Protein AF-0000000078665319 (afdb_homodimer)

Structure (mmCIF, N/CA/C/O backbone):
data_AF-0000000078665319-model_v1
#
loop_
_entity.id
_entity.type
_entity.pdbx_description
1 polymer "Putative pyridoxamine 5'-phosphate oxidase"
#
loop_
_atom_site.group_PDB
_atom_site.id
_atom_site.type_symbol
_atom_site.label_atom_id
_atom_site.label_alt_id
_atom_site.label_comp_id
_atom_site.label_asym_id
_atom_site.label_entity_id
_atom_site.label_seq_id
_atom_site.pdbx_PDB_ins_code
_atom_site.Cartn_x
_atom_site.Cartn_y
_atom_site.Cartn_z
_atom_site.occupancy
_atom_site.B_iso_or_equiv
_atom_site.auth_seq_id
_atom_site.auth_comp_id
_atom_site.auth_asym_id
_atom_site.auth_atom_id
_atom_site.pdbx_PDB_model_num
ATOM 1 N N . MET A 1 1 ? 5.633 -15.008 -3.566 1 82.75 1 MET A N 1
ATOM 2 C CA . MET A 1 1 ? 4.367 -14.328 -3.301 1 82.75 1 MET A CA 1
ATOM 3 C C . MET A 1 1 ? 3.254 -14.898 -4.176 1 82.75 1 MET A C 1
ATOM 5 O O . MET A 1 1 ? 3.52 -15.438 -5.254 1 82.75 1 MET A O 1
ATOM 9 N N . LYS A 1 2 ? 2.041 -14.898 -3.648 1 88 2 LYS A N 1
ATOM 10 C CA . LYS A 1 2 ? 0.912 -15.398 -4.434 1 88 2 LYS A CA 1
ATOM 11 C C . LYS A 1 2 ? -0.241 -14.398 -4.426 1 88 2 LYS A C 1
ATOM 13 O O . LYS A 1 2 ? -0.479 -13.719 -3.422 1 88 2 LYS A O 1
ATOM 18 N N . ILE A 1 3 ? -0.97 -14.391 -5.523 1 90.56 3 ILE A N 1
ATOM 19 C CA . ILE A 1 3 ? -2.18 -13.578 -5.605 1 90.56 3 ILE A CA 1
ATOM 20 C C . ILE A 1 3 ? -3.326 -14.297 -4.895 1 90.56 3 ILE A C 1
ATOM 22 O O . ILE A 1 3 ? -3.584 -15.477 -5.145 1 90.56 3 ILE A O 1
ATOM 26 N N . ILE A 1 4 ? -3.99 -13.633 -4.027 1 92.62 4 ILE A N 1
ATOM 27 C CA . ILE A 1 4 ? -5.047 -14.289 -3.268 1 92.62 4 ILE A CA 1
ATOM 28 C C . ILE A 1 4 ? -6.398 -13.68 -3.627 1 92.62 4 ILE A C 1
ATOM 30 O O . ILE A 1 4 ? -7.449 -14.242 -3.305 1 92.62 4 ILE A O 1
ATOM 34 N N . HIS A 1 5 ? -6.387 -12.508 -4.168 1 92.31 5 HIS A N 1
ATOM 35 C CA . HIS A 1 5 ? -7.598 -11.828 -4.613 1 92.31 5 HIS A CA 1
ATOM 36 C C . HIS A 1 5 ? -7.336 -11.016 -5.879 1 92.31 5 HIS A C 1
ATOM 38 O O . HIS A 1 5 ? -6.297 -10.359 -5.996 1 92.31 5 HIS A O 1
ATOM 44 N N . ALA A 1 6 ? -8.211 -11.102 -6.812 1 93.38 6 ALA A N 1
ATOM 45 C CA . ALA A 1 6 ? -8.164 -10.336 -8.062 1 93.38 6 ALA A CA 1
ATOM 46 C C . ALA A 1 6 ? -9.547 -9.812 -8.43 1 93.38 6 ALA A C 1
ATOM 48 O O . ALA A 1 6 ? -10.477 -10.586 -8.656 1 93.38 6 ALA A O 1
ATOM 49 N N . THR A 1 7 ? -9.633 -8.516 -8.492 1 91.25 7 THR A N 1
ATOM 50 C CA . THR A 1 7 ? -10.953 -7.926 -8.734 1 91.25 7 THR A CA 1
ATOM 51 C C . THR A 1 7 ? -10.93 -7.027 -9.961 1 91.25 7 THR A C 1
ATOM 53 O O . THR A 1 7 ? -10 -6.238 -10.148 1 91.25 7 THR A O 1
ATOM 56 N N . PRO A 1 8 ? -11.93 -7.137 -10.812 1 88.94 8 PRO A N 1
ATOM 57 C CA . PRO A 1 8 ? -12.047 -6.25 -11.977 1 88.94 8 PRO A CA 1
ATOM 58 C C . PRO A 1 8 ? -12.727 -4.922 -11.633 1 88.94 8 PRO A C 1
ATOM 60 O O . PRO A 1 8 ? -13.039 -4.137 -12.531 1 88.94 8 PRO A O 1
ATOM 63 N N . GLY A 1 9 ? -12.828 -4.5 -10.445 1 81.12 9 GLY A N 1
ATOM 64 C CA . GLY A 1 9 ? -13.562 -3.32 -10.016 1 81.12 9 GLY A CA 1
ATOM 65 C C . GLY A 1 9 ? -14.984 -3.625 -9.586 1 81.12 9 GLY A C 1
ATOM 66 O O . GLY A 1 9 ? -15.398 -3.244 -8.492 1 81.12 9 GLY A O 1
ATOM 67 N N . MET A 1 10 ? -15.75 -4.27 -10.43 1 80.75 10 MET A N 1
ATOM 68 C CA . MET A 1 10 ? -17.109 -4.723 -10.141 1 80.75 10 MET A CA 1
ATOM 69 C C . MET A 1 10 ? -17.375 -6.078 -10.781 1 80.75 10 MET A C 1
ATOM 71 O O . MET A 1 10 ? -16.75 -6.434 -11.781 1 80.75 10 MET A O 1
ATOM 75 N N . GLY A 1 11 ? -18.078 -6.785 -9.969 1 83.12 11 GLY A N 1
ATOM 76 C CA . GLY A 1 11 ? -18.453 -8.07 -10.539 1 83.12 11 GLY A CA 1
ATOM 77 C C . GLY A 1 11 ? -17.641 -9.227 -9.992 1 83.12 11 GLY A C 1
ATOM 78 O O . GLY A 1 11 ? -17.156 -9.172 -8.852 1 83.12 11 GLY A O 1
ATOM 79 N N . ALA A 1 12 ? -17.625 -10.281 -10.758 1 88.38 12 ALA A N 1
ATOM 80 C CA . ALA A 1 12 ? -16.953 -11.516 -10.352 1 88.38 12 ALA A CA 1
ATOM 81 C C . ALA A 1 12 ? -15.438 -11.344 -10.359 1 88.38 12 ALA A C 1
ATOM 83 O O . ALA A 1 12 ? -14.906 -10.477 -11.07 1 88.38 12 ALA A O 1
ATOM 84 N N . PRO A 1 13 ? -14.812 -12.203 -9.602 1 92.12 13 PRO A N 1
ATOM 85 C CA . PRO A 1 13 ? -13.352 -12.164 -9.625 1 92.12 13 PRO A CA 1
ATOM 86 C C . PRO A 1 13 ? -12.773 -12.32 -11.031 1 92.12 13 PRO A C 1
ATOM 88 O O . PRO A 1 13 ? -13.414 -12.914 -11.898 1 92.12 13 PRO A O 1
ATOM 91 N N . MET A 1 14 ? -11.594 -11.773 -11.195 1 92.56 14 MET A N 1
ATOM 92 C CA . MET A 1 14 ? -10.93 -11.883 -12.484 1 92.56 14 MET A CA 1
ATOM 93 C C . MET A 1 14 ? -10.703 -13.344 -12.859 1 92.56 14 MET A C 1
ATOM 95 O O . MET A 1 14 ? -10.344 -14.164 -12.008 1 92.56 14 MET A O 1
ATOM 99 N N . SER A 1 15 ? -10.922 -13.578 -14.094 1 91.06 15 SER A N 1
ATOM 100 C CA . SER A 1 15 ? -10.5 -14.875 -14.625 1 91.06 15 SER A CA 1
ATOM 101 C C . SER A 1 15 ? -8.984 -14.938 -14.773 1 91.06 15 SER A C 1
ATOM 103 O O . SER A 1 15 ? -8.305 -13.914 -14.664 1 91.06 15 SER A O 1
ATOM 105 N N . GLU A 1 16 ? -8.523 -16.141 -14.906 1 88.19 16 GLU A N 1
ATOM 106 C CA . GLU A 1 16 ? -7.09 -16.312 -15.148 1 88.19 16 GLU A CA 1
ATOM 107 C C . GLU A 1 16 ? -6.637 -15.516 -16.359 1 88.19 16 GLU A C 1
ATOM 109 O O . GLU A 1 16 ? -5.551 -14.938 -16.359 1 88.19 16 GLU A O 1
ATOM 114 N N . GLU A 1 17 ? -7.426 -15.555 -17.328 1 89.44 17 GLU A N 1
ATOM 115 C CA . GLU A 1 17 ? -7.102 -14.82 -18.562 1 89.44 17 GLU A CA 1
ATOM 116 C C . GLU A 1 17 ? -7.059 -13.32 -18.312 1 89.44 17 GLU A C 1
ATOM 118 O O . GLU A 1 17 ? -6.168 -12.625 -18.812 1 89.44 17 GLU A O 1
ATOM 123 N N . GLU A 1 18 ? -7.98 -12.82 -17.594 1 87.88 18 GLU A N 1
ATOM 124 C CA . GLU A 1 18 ? -8.016 -11.406 -17.25 1 87.88 18 GLU A CA 1
ATOM 125 C C . GLU A 1 18 ? -6.793 -11 -16.422 1 87.88 18 GLU A C 1
ATOM 127 O O . GLU A 1 18 ? -6.227 -9.93 -16.625 1 87.88 18 GLU A O 1
ATOM 132 N N . LEU A 1 19 ? -6.484 -11.852 -15.547 1 87.06 19 LEU A N 1
ATOM 133 C CA . LEU A 1 19 ? -5.328 -11.609 -14.688 1 87.06 19 LEU A CA 1
ATOM 134 C C . LEU A 1 19 ? -4.047 -11.539 -15.516 1 87.06 19 LEU A C 1
ATOM 136 O O . LEU A 1 19 ? -3.223 -10.648 -15.312 1 87.06 19 LEU A O 1
ATOM 140 N N . LYS A 1 20 ? -3.891 -12.453 -16.391 1 83.94 20 LYS A N 1
ATOM 141 C CA . LYS A 1 20 ? -2.715 -12.523 -17.25 1 83.94 20 LYS A CA 1
ATOM 142 C C . LYS A 1 20 ? -2.596 -11.273 -18.109 1 83.94 20 LYS A C 1
ATOM 144 O O . LYS A 1 20 ? -1.494 -10.898 -18.516 1 83.94 20 LYS A O 1
ATOM 149 N N . ASN A 1 21 ? -3.705 -10.625 -18.375 1 86.38 21 ASN A N 1
ATOM 150 C CA . ASN A 1 21 ? -3.699 -9.406 -19.172 1 86.38 21 ASN A CA 1
ATOM 151 C C . ASN A 1 21 ? -3.475 -8.172 -18.312 1 86.38 21 ASN A C 1
ATOM 153 O O . ASN A 1 21 ? -2.818 -7.219 -18.75 1 86.38 21 ASN A O 1
ATOM 157 N N . PHE A 1 22 ? -4.031 -8.219 -17.188 1 86.25 22 PHE A N 1
ATOM 158 C CA . PHE A 1 22 ? -3.992 -7.047 -16.312 1 86.25 22 PHE A CA 1
ATOM 159 C C . PHE A 1 22 ? -2.568 -6.773 -15.844 1 86.25 22 PHE A C 1
ATOM 161 O O . PHE A 1 22 ? -2.076 -5.652 -15.953 1 86.25 22 PHE A O 1
ATOM 168 N N . LEU A 1 23 ? -1.904 -7.672 -15.336 1 85.81 23 LEU A N 1
ATOM 169 C CA . LEU A 1 23 ? -0.642 -7.469 -14.633 1 85.81 23 LEU A CA 1
ATOM 170 C C . LEU A 1 23 ? 0.438 -6.969 -15.594 1 85.81 23 LEU A C 1
ATOM 172 O O . LEU A 1 23 ? 1.142 -6.004 -15.289 1 85.81 23 LEU A O 1
ATOM 176 N N . PRO A 1 24 ? 0.553 -7.586 -16.766 1 82.44 24 PRO A N 1
ATOM 177 C CA . PRO A 1 24 ? 1.595 -7.105 -17.672 1 82.44 24 PRO A CA 1
ATOM 178 C C . PRO A 1 24 ? 1.293 -5.715 -18.234 1 82.44 24 PRO A C 1
ATOM 180 O O . PRO A 1 24 ? 2.209 -4.996 -18.641 1 82.44 24 PRO A O 1
ATOM 183 N N . THR A 1 25 ? 0.055 -5.344 -18.25 1 82.44 25 THR A N 1
ATOM 184 C CA . THR A 1 25 ? -0.331 -4.09 -18.891 1 82.44 25 THR A CA 1
ATOM 185 C C . THR A 1 25 ? -0.419 -2.963 -17.859 1 82.44 25 THR A C 1
ATOM 187 O O . THR A 1 25 ? -0.468 -1.786 -18.219 1 82.44 25 THR A O 1
ATOM 190 N N . SER A 1 26 ? -0.398 -3.486 -16.625 1 78.75 26 SER A N 1
ATOM 191 C CA . SER A 1 26 ? -0.503 -2.486 -15.57 1 78.75 26 SER A CA 1
ATOM 192 C C . SER A 1 26 ? 0.783 -1.676 -15.445 1 78.75 26 SER A C 1
ATOM 194 O O . SER A 1 26 ? 1.882 -2.234 -15.5 1 78.75 26 SER A O 1
ATOM 196 N N . LYS A 1 27 ? 0.706 -0.333 -15.398 1 77.69 27 LYS A N 1
ATOM 197 C CA . LYS A 1 27 ? 1.838 0.563 -15.18 1 77.69 27 LYS A CA 1
ATOM 198 C C . LYS A 1 27 ? 1.972 0.941 -13.711 1 77.69 27 LYS A C 1
ATOM 200 O O . LYS A 1 27 ? 2.791 1.789 -13.352 1 77.69 27 LYS A O 1
ATOM 205 N N . GLN A 1 28 ? 1.211 0.245 -12.992 1 81 28 GLN A N 1
ATOM 206 C CA . GLN A 1 28 ? 1.167 0.625 -11.586 1 81 28 GLN A CA 1
ATOM 207 C C . GLN A 1 28 ? 2.307 -0.024 -10.805 1 81 28 GLN A C 1
ATOM 209 O O . GLN A 1 28 ? 2.719 -1.144 -11.109 1 81 28 GLN A O 1
ATOM 214 N N . ASN A 1 29 ? 2.711 0.703 -9.859 1 87.19 29 ASN A N 1
ATOM 215 C CA . ASN A 1 29 ? 3.621 0.117 -8.883 1 87.19 29 ASN A CA 1
ATOM 216 C C . ASN A 1 29 ? 2.9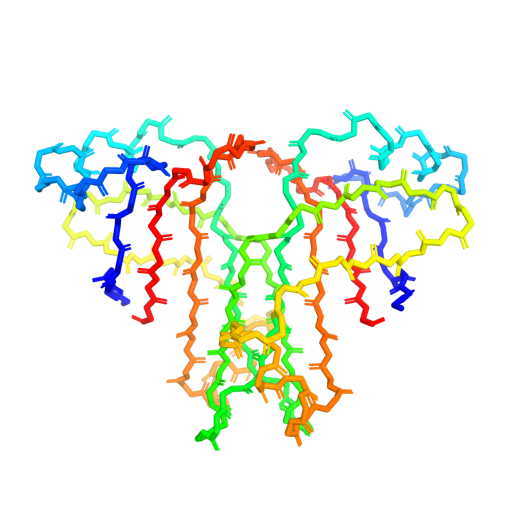1 -0.901 -7.996 1 87.19 29 ASN A C 1
ATOM 218 O O . ASN A 1 29 ? 1.688 -0.859 -7.855 1 87.19 29 ASN A O 1
ATOM 222 N N . CYS A 1 30 ? 3.742 -1.805 -7.543 1 92 30 CYS A N 1
ATOM 223 C CA . CYS A 1 30 ? 3.291 -2.646 -6.441 1 92 30 CYS A CA 1
ATOM 224 C C . CYS A 1 30 ? 3.459 -1.934 -5.105 1 92 30 CYS A C 1
ATOM 226 O O . CYS A 1 30 ? 4.488 -1.301 -4.859 1 92 30 CYS A O 1
ATOM 228 N N . ARG A 1 31 ? 2.461 -1.927 -4.301 1 95.25 31 ARG A N 1
ATOM 229 C CA . ARG A 1 31 ? 2.602 -1.461 -2.924 1 95.25 31 ARG A CA 1
ATOM 230 C C . ARG A 1 31 ? 2.734 -2.635 -1.959 1 95.25 31 ARG A C 1
ATOM 232 O O . ARG A 1 31 ? 1.8 -3.422 -1.798 1 95.25 31 ARG A O 1
ATOM 239 N N . LEU A 1 32 ? 3.893 -2.723 -1.375 1 96.69 32 LEU A N 1
ATOM 240 C CA . LEU A 1 32 ? 4.297 -3.842 -0.531 1 96.69 32 LEU A CA 1
ATOM 241 C C . LEU A 1 32 ? 4.211 -3.469 0.945 1 96.69 32 LEU A C 1
ATOM 243 O O . LEU A 1 32 ? 4.895 -2.549 1.398 1 96.69 32 LEU A O 1
ATOM 247 N N . ALA A 1 33 ? 3.387 -4.172 1.682 1 98.5 33 ALA A N 1
ATOM 248 C CA . ALA A 1 33 ? 3.27 -3.932 3.117 1 98.5 33 ALA A CA 1
ATOM 249 C C . ALA A 1 33 ? 4.176 -4.871 3.908 1 98.5 33 ALA A C 1
ATOM 251 O O . ALA A 1 33 ? 4.285 -6.055 3.582 1 98.5 33 ALA A O 1
ATOM 252 N N . THR A 1 34 ? 4.816 -4.363 4.84 1 98.56 34 THR A N 1
ATOM 253 C CA . THR A 1 34 ? 5.66 -5.09 5.781 1 98.56 34 THR A CA 1
ATOM 254 C C . THR A 1 34 ? 5.367 -4.656 7.215 1 98.56 34 THR A C 1
ATOM 256 O O . THR A 1 34 ? 4.512 -3.801 7.449 1 98.56 34 THR A O 1
ATOM 259 N N . VAL A 1 35 ? 6.031 -5.309 8.172 1 98.56 35 VAL A N 1
ATOM 260 C CA . VAL A 1 35 ? 5.863 -4.949 9.578 1 98.56 35 VAL A CA 1
ATOM 261 C C . VAL A 1 35 ? 7.191 -4.441 10.141 1 98.56 35 VAL A C 1
ATOM 263 O O . VAL A 1 35 ? 8.227 -5.09 9.984 1 98.56 35 VAL A O 1
ATOM 266 N N . GLU A 1 36 ? 7.102 -3.299 10.781 1 98.31 36 GLU A N 1
ATOM 267 C CA . GLU A 1 36 ? 8.273 -2.68 11.398 1 98.31 36 GLU A CA 1
ATOM 268 C C . GLU A 1 36 ? 8.703 -3.436 12.656 1 98.31 36 GLU A C 1
ATOM 270 O O . GLU A 1 36 ? 7.945 -4.258 13.18 1 98.31 36 GLU A O 1
ATOM 275 N N . LYS A 1 37 ? 9.883 -3.111 13.148 1 97.5 37 LYS A N 1
ATOM 276 C CA . LYS A 1 37 ? 10.453 -3.76 14.328 1 97.5 37 LYS A CA 1
ATOM 277 C C . LYS A 1 37 ? 9.531 -3.598 15.531 1 97.5 37 LYS A C 1
ATOM 279 O O . LYS A 1 37 ? 9.438 -4.496 16.375 1 97.5 37 LYS A O 1
ATOM 284 N N . ASP A 1 38 ? 8.805 -2.557 15.594 1 97.5 38 ASP A N 1
ATOM 285 C CA . ASP A 1 38 ? 7.949 -2.285 16.75 1 97.5 38 ASP A CA 1
ATOM 286 C C . ASP A 1 38 ? 6.555 -2.867 16.531 1 97.5 38 ASP A C 1
ATOM 288 O O . ASP A 1 38 ? 5.668 -2.688 17.375 1 97.5 38 ASP A O 1
ATOM 292 N N . GLY A 1 39 ? 6.352 -3.488 15.414 1 97.44 39 GLY A N 1
ATOM 293 C CA . GLY A 1 39 ? 5.078 -4.133 15.148 1 97.44 39 GLY A CA 1
ATOM 294 C C . GLY A 1 39 ? 4.141 -3.283 14.312 1 97.44 39 GLY A C 1
ATOM 295 O O . GLY A 1 39 ? 3.064 -3.738 13.914 1 97.44 39 GLY A O 1
ATOM 296 N N . ASP A 1 40 ? 4.555 -2.082 14.039 1 98 40 ASP A N 1
ATOM 297 C CA . ASP A 1 40 ? 3.732 -1.2 13.211 1 98 40 ASP A CA 1
ATOM 298 C C . ASP A 1 40 ? 3.783 -1.615 11.742 1 98 40 ASP A C 1
ATOM 300 O O . ASP A 1 40 ? 4.762 -2.215 11.297 1 98 40 ASP A O 1
ATOM 304 N N . PRO A 1 41 ? 2.773 -1.284 11.008 1 98.56 41 PRO A N 1
ATOM 305 C CA . PRO A 1 41 ? 2.82 -1.558 9.57 1 98.56 41 PRO A CA 1
ATOM 306 C C . PRO A 1 41 ? 3.684 -0.556 8.805 1 98.56 41 PRO A C 1
ATOM 308 O O . PRO A 1 41 ? 4.027 0.501 9.344 1 98.56 41 PRO A O 1
ATOM 311 N N . ASN A 1 42 ? 4.086 -0.876 7.676 1 98.62 42 ASN A N 1
ATOM 312 C C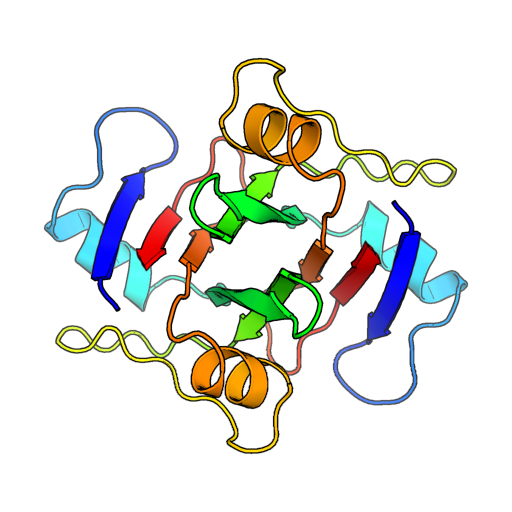A . ASN A 1 42 ? 4.695 -0.009 6.672 1 98.62 42 ASN A CA 1
ATOM 313 C C . ASN A 1 42 ? 4.262 -0.39 5.262 1 98.62 42 ASN A C 1
ATOM 315 O O . ASN A 1 42 ? 3.828 -1.52 5.023 1 98.62 42 ASN A O 1
ATOM 319 N N . VAL A 1 43 ? 4.332 0.5 4.324 1 98.12 43 VAL A N 1
ATOM 320 C CA . VAL A 1 43 ? 4 0.218 2.934 1 98.12 43 VAL A CA 1
ATOM 321 C C . VAL A 1 43 ? 5.004 0.909 2.014 1 98.12 43 VAL A C 1
ATOM 323 O O . VAL A 1 43 ? 5.371 2.064 2.24 1 98.12 43 VAL A O 1
ATOM 326 N N . HIS A 1 44 ? 5.402 0.207 0.978 1 95.5 44 HIS A N 1
ATOM 327 C CA . HIS A 1 44 ? 6.48 0.623 0.09 1 95.5 44 HIS A CA 1
ATOM 328 C C . HIS A 1 44 ? 6.078 0.478 -1.374 1 95.5 44 HIS A C 1
ATOM 330 O O . HIS A 1 44 ? 5.738 -0.619 -1.821 1 95.5 44 HIS A O 1
ATOM 336 N N . PRO A 1 45 ? 6.074 1.583 -2.086 1 93.31 45 PRO A N 1
ATOM 337 C CA . PRO A 1 45 ? 5.988 1.384 -3.533 1 93.31 45 PRO A CA 1
ATOM 338 C C . PRO A 1 45 ? 7.227 0.708 -4.113 1 93.31 45 PRO A C 1
ATOM 340 O O . PRO A 1 45 ? 8.352 1.157 -3.867 1 93.31 45 PRO A O 1
ATOM 343 N N . VAL A 1 46 ? 7.062 -0.424 -4.809 1 90.81 46 VAL A N 1
ATOM 344 C CA . VAL A 1 46 ? 8.164 -1.139 -5.441 1 90.81 46 VAL A CA 1
ATOM 345 C C . VAL A 1 46 ? 7.801 -1.475 -6.887 1 90.81 46 VAL A C 1
ATOM 347 O O . VAL A 1 46 ? 6.621 -1.585 -7.227 1 90.81 46 VAL A O 1
ATOM 350 N N . TRP A 1 47 ? 8.805 -1.63 -7.652 1 84.44 47 TRP A N 1
ATOM 351 C CA . TRP A 1 47 ? 8.57 -2.041 -9.031 1 84.44 47 TRP A CA 1
ATOM 352 C C . TRP A 1 47 ? 8.117 -3.498 -9.094 1 84.44 47 TRP A C 1
ATOM 354 O O . TRP A 1 47 ? 8.648 -4.348 -8.383 1 84.44 47 TRP A O 1
ATOM 364 N N . TYR A 1 48 ? 7.082 -3.676 -9.867 1 79.5 48 TYR A N 1
ATOM 365 C CA . TYR A 1 48 ? 6.617 -5.035 -10.117 1 79.5 48 TYR A CA 1
ATOM 366 C C . TYR A 1 48 ? 6.863 -5.43 -11.57 1 79.5 48 TYR A C 1
ATOM 368 O O . TYR A 1 48 ? 6.059 -5.113 -12.453 1 79.5 48 TYR A O 1
ATOM 376 N N . PRO A 1 49 ? 8.008 -6.172 -11.805 1 75 49 PRO A N 1
ATOM 377 C CA . PRO A 1 49 ? 8.211 -6.672 -13.164 1 75 49 PRO A CA 1
ATOM 378 C C . PRO A 1 49 ? 7.402 -7.934 -13.461 1 75 49 PRO A C 1
ATOM 380 O O . PRO A 1 49 ? 7.809 -9.039 -13.086 1 75 49 PRO A O 1
ATOM 383 N N . TYR A 1 50 ? 6.168 -7.703 -13.867 1 69.31 50 TYR A N 1
ATOM 384 C CA . TYR A 1 50 ? 5.344 -8.883 -14.109 1 69.31 50 TYR A CA 1
ATOM 385 C C . TYR A 1 50 ? 6.074 -9.883 -14.992 1 69.31 50 TYR A C 1
ATOM 387 O O . TYR A 1 50 ? 6.527 -9.547 -16.094 1 69.31 50 TYR A O 1
ATOM 395 N N . GLU A 1 51 ? 6.469 -10.984 -14.312 1 68.06 51 GLU A N 1
ATOM 396 C CA . GLU A 1 51 ? 6.898 -12.172 -15.055 1 68.06 51 GLU A CA 1
ATOM 397 C C . GLU A 1 51 ? 5.91 -13.32 -14.883 1 68.06 51 GLU A C 1
ATOM 399 O O . GLU A 1 51 ? 5.512 -13.633 -13.758 1 68.06 51 GLU A O 1
ATOM 404 N N . PRO A 1 52 ? 5.227 -13.648 -16.062 1 59.47 52 PRO A N 1
ATOM 405 C CA . PRO A 1 52 ? 4.188 -14.68 -15.992 1 59.47 52 PRO A CA 1
ATOM 406 C C . PRO A 1 52 ? 4.441 -15.703 -14.898 1 59.47 52 PRO A C 1
ATOM 408 O O . PRO A 1 52 ? 3.514 -16.094 -14.18 1 59.47 52 PRO A O 1
ATOM 411 N N . LEU A 1 53 ? 5.539 -16.375 -14.898 1 54.53 53 LEU A N 1
ATOM 412 C CA . LEU A 1 53 ? 5.738 -17.547 -14.07 1 54.53 53 LEU A CA 1
ATOM 413 C C . LEU A 1 53 ? 6.25 -17.172 -12.688 1 54.53 53 LEU A C 1
ATOM 415 O O . LEU A 1 53 ? 6.379 -18.031 -11.812 1 54.53 53 LEU A O 1
ATOM 419 N N . HIS A 1 54 ? 6.504 -15.828 -12.562 1 61.94 54 HIS A N 1
ATOM 420 C CA . HIS A 1 54 ? 7.125 -15.547 -11.273 1 61.94 54 HIS A CA 1
ATOM 421 C C . HIS A 1 54 ? 6.555 -14.273 -10.656 1 61.94 54 HIS A C 1
ATOM 423 O O . HIS A 1 54 ? 6.484 -13.234 -11.312 1 61.94 54 HIS A O 1
ATOM 429 N N . ASN A 1 55 ? 5.836 -14.477 -9.547 1 69.88 55 ASN A N 1
ATOM 430 C CA . AS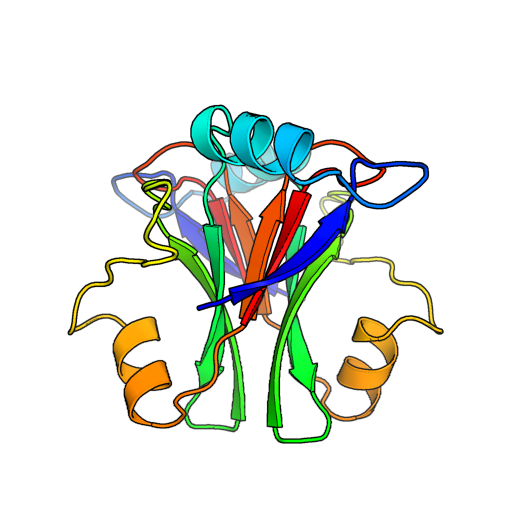N A 1 55 ? 5.383 -13.375 -8.703 1 69.88 55 ASN A CA 1
ATOM 431 C C . ASN A 1 55 ? 6.465 -12.938 -7.715 1 69.88 55 ASN A C 1
ATOM 433 O O . ASN A 1 55 ? 6.402 -13.273 -6.531 1 69.88 55 ASN A O 1
ATOM 437 N N . LYS A 1 56 ? 7.59 -12.422 -8.414 1 78.19 56 LYS A N 1
ATOM 438 C CA . LYS A 1 56 ? 8.711 -12.008 -7.574 1 78.19 56 LYS A CA 1
ATOM 439 C C . LYS A 1 56 ? 8.875 -10.484 -7.586 1 78.19 56 LYS A C 1
ATOM 441 O O . LYS A 1 56 ? 8.531 -9.828 -8.57 1 78.19 56 LYS A O 1
ATOM 446 N N . ILE A 1 57 ? 9.273 -9.992 -6.473 1 81.06 57 ILE A N 1
ATOM 447 C CA . ILE A 1 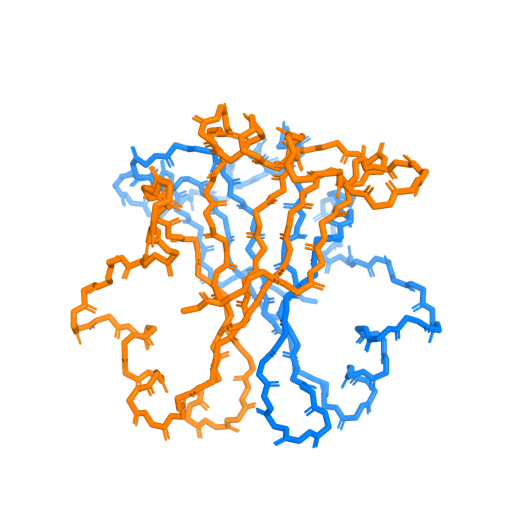57 ? 9.703 -8.602 -6.391 1 81.06 57 ILE A CA 1
ATOM 448 C C . ILE A 1 57 ? 11.18 -8.531 -6.016 1 81.06 57 ILE A C 1
ATOM 450 O O . ILE A 1 57 ? 11.688 -9.406 -5.312 1 81.06 57 ILE A O 1
ATOM 454 N N . TYR A 1 58 ? 11.82 -7.566 -6.625 1 82.5 58 TYR A N 1
ATOM 455 C CA . TYR A 1 58 ? 13.227 -7.332 -6.324 1 82.5 58 TYR A CA 1
ATOM 456 C C . TYR A 1 58 ? 13.398 -6.117 -5.418 1 82.5 58 TYR A C 1
ATOM 458 O O . TYR A 1 58 ? 12.906 -5.027 -5.73 1 82.5 58 TYR A O 1
ATOM 466 N N . ILE A 1 59 ? 13.977 -6.332 -4.289 1 87.12 59 ILE A N 1
ATOM 467 C CA . ILE A 1 59 ? 14.18 -5.223 -3.365 1 87.12 59 ILE A CA 1
ATOM 468 C C . ILE A 1 59 ? 15.656 -5.137 -2.979 1 87.12 59 ILE A C 1
ATOM 470 O O . ILE A 1 59 ? 16.359 -6.148 -2.977 1 87.12 59 ILE A O 1
ATOM 474 N N . ASN A 1 60 ? 16.078 -3.982 -2.732 1 91.19 60 ASN A N 1
ATOM 475 C CA . ASN A 1 60 ? 17.438 -3.785 -2.234 1 91.19 60 ASN A CA 1
ATOM 476 C C . ASN A 1 60 ? 17.609 -4.348 -0.825 1 91.19 60 ASN A C 1
ATOM 478 O O . ASN A 1 60 ? 16.781 -4.082 0.055 1 91.19 60 ASN A O 1
ATOM 482 N N . ASN A 1 61 ? 18.703 -4.973 -0.655 1 93 61 ASN A N 1
ATOM 483 C CA . ASN A 1 61 ? 18.953 -5.668 0.604 1 93 61 ASN A CA 1
ATOM 484 C C . ASN A 1 61 ? 19.141 -4.688 1.76 1 93 61 ASN A C 1
ATOM 486 O O . ASN A 1 61 ? 18.969 -5.055 2.924 1 93 61 ASN A O 1
ATOM 490 N N . ASP A 1 62 ? 19.438 -3.496 1.465 1 94.31 62 ASP A N 1
ATOM 491 C CA . ASP A 1 62 ? 19.703 -2.523 2.518 1 94.31 62 ASP A CA 1
ATOM 492 C C . ASP A 1 62 ? 18.484 -1.636 2.771 1 94.31 62 ASP A C 1
ATOM 494 O O . ASP A 1 62 ? 18.547 -0.701 3.574 1 94.31 62 ASP A O 1
ATOM 498 N N . SER A 1 63 ? 17.5 -1.973 2.164 1 95.06 63 SER A N 1
ATOM 499 C CA . SER A 1 63 ? 16.297 -1.169 2.328 1 95.06 63 SER A CA 1
ATOM 500 C C . SER A 1 63 ? 15.562 -1.523 3.617 1 95.06 63 SER A C 1
ATOM 502 O O . SER A 1 63 ? 15.734 -2.621 4.152 1 95.06 63 SER A O 1
ATOM 504 N N . ARG A 1 64 ? 14.758 -0.618 4.059 1 95.31 64 ARG A N 1
ATOM 505 C CA . ARG A 1 64 ? 13.906 -0.843 5.219 1 95.31 64 ARG A CA 1
ATOM 506 C C . ARG A 1 64 ? 12.984 -2.041 5 1 95.31 64 ARG A C 1
ATOM 508 O O . ARG A 1 64 ? 12.812 -2.867 5.898 1 95.31 64 ARG A O 1
ATOM 515 N N . LYS A 1 65 ? 12.398 -2.16 3.842 1 96.44 65 LYS A N 1
ATOM 516 C CA . LYS A 1 65 ? 11.508 -3.281 3.537 1 96.44 65 LYS A CA 1
ATOM 517 C C . LYS A 1 65 ? 12.258 -4.609 3.623 1 96.44 65 LYS A C 1
ATOM 519 O O . LYS A 1 65 ? 11.719 -5.602 4.117 1 96.44 65 LYS A O 1
ATOM 524 N N . ALA A 1 66 ? 13.477 -4.625 3.178 1 96.5 66 ALA A N 1
ATOM 525 C CA . ALA A 1 66 ? 14.273 -5.848 3.268 1 96.5 66 ALA A CA 1
ATOM 526 C C . ALA A 1 66 ? 14.523 -6.23 4.723 1 96.5 66 ALA A C 1
ATOM 528 O O . ALA A 1 66 ? 14.414 -7.402 5.094 1 96.5 66 ALA A O 1
ATOM 529 N N . MET A 1 67 ? 14.867 -5.246 5.527 1 97.56 67 MET A N 1
ATOM 530 C CA . MET A 1 67 ? 15.102 -5.484 6.949 1 97.56 67 MET A CA 1
ATOM 531 C C . MET A 1 67 ? 13.844 -6.004 7.633 1 97.56 67 MET A C 1
ATOM 533 O O . MET A 1 67 ? 13.906 -6.934 8.438 1 97.56 67 MET A O 1
ATOM 537 N N . ASN A 1 68 ? 12.781 -5.418 7.277 1 98.19 68 ASN A N 1
ATOM 538 C CA . ASN A 1 68 ? 11.508 -5.859 7.84 1 98.19 68 ASN A CA 1
ATOM 539 C C . ASN A 1 68 ? 11.203 -7.309 7.48 1 98.19 68 ASN A C 1
ATOM 541 O O . ASN A 1 68 ? 10.805 -8.094 8.344 1 98.19 68 ASN A O 1
ATOM 545 N N . ILE A 1 69 ? 11.422 -7.664 6.242 1 96.88 69 ILE A N 1
ATOM 546 C CA . ILE A 1 69 ? 11.102 -9 5.742 1 96.88 69 ILE A CA 1
ATOM 547 C C . ILE A 1 69 ? 12.008 -10.031 6.398 1 96.88 69 ILE A C 1
ATOM 549 O O . ILE A 1 69 ? 11.578 -11.141 6.711 1 96.88 69 ILE A O 1
ATOM 553 N N . ARG A 1 70 ? 13.203 -9.656 6.656 1 96.5 70 ARG A N 1
ATOM 554 C CA . ARG A 1 70 ? 14.141 -10.555 7.336 1 96.5 70 ARG A CA 1
ATOM 555 C C . ARG A 1 70 ? 13.68 -10.844 8.758 1 96.5 70 ARG A C 1
ATOM 557 O O . ARG A 1 70 ? 13.844 -11.961 9.258 1 96.5 70 ARG A O 1
ATOM 564 N N . ARG A 1 71 ? 13.117 -9.898 9.375 1 97 71 ARG A N 1
ATOM 565 C CA . ARG A 1 71 ? 12.672 -10.039 10.758 1 97 71 ARG A CA 1
ATOM 566 C C . ARG A 1 71 ? 11.344 -10.789 10.836 1 97 71 ARG A C 1
ATOM 568 O O . ARG A 1 71 ? 11.141 -11.609 11.727 1 97 71 ARG A O 1
ATOM 575 N N . ARG A 1 72 ? 10.438 -10.406 9.922 1 96.81 72 ARG A N 1
ATOM 576 C CA . ARG A 1 72 ? 9.148 -11.07 9.797 1 96.81 72 ARG A CA 1
ATOM 577 C C . ARG A 1 72 ? 8.812 -11.336 8.328 1 96.81 72 ARG A C 1
ATOM 579 O O . ARG A 1 72 ? 8.391 -10.422 7.613 1 96.81 72 ARG A O 1
ATOM 586 N N . ASP A 1 73 ? 8.953 -12.57 8.016 1 95.62 73 ASP A N 1
ATOM 587 C CA . ASP A 1 73 ? 8.766 -12.969 6.625 1 95.62 73 ASP A CA 1
ATOM 588 C C . ASP A 1 73 ? 7.277 -13.023 6.27 1 95.62 73 ASP A C 1
ATOM 590 O O . ASP A 1 73 ? 6.75 -14.086 5.938 1 95.62 73 ASP A O 1
ATOM 594 N N . ALA A 1 74 ? 6.648 -11.977 6.414 1 96.75 74 ALA A N 1
ATOM 595 C CA . ALA A 1 74 ? 5.246 -11.766 6.062 1 96.75 74 ALA A CA 1
ATOM 596 C C . ALA A 1 74 ? 5.062 -10.469 5.281 1 96.75 74 ALA A C 1
ATOM 598 O O . ALA A 1 74 ? 5.488 -9.398 5.73 1 96.75 74 ALA A O 1
ATOM 599 N N . VAL A 1 75 ? 4.543 -10.656 4.098 1 97.25 75 VAL A N 1
ATOM 600 C CA . VAL A 1 75 ? 4.27 -9.484 3.279 1 97.25 75 VAL A CA 1
ATOM 601 C C . VAL A 1 75 ? 2.846 -9.547 2.734 1 97.25 75 VAL A C 1
ATOM 603 O O . VAL A 1 75 ? 2.246 -10.625 2.682 1 97.25 75 VAL A O 1
ATOM 606 N N . TYR A 1 76 ? 2.291 -8.445 2.398 1 97.75 76 TYR A N 1
ATOM 607 C CA . TYR A 1 76 ? 1.06 -8.273 1.636 1 97.75 76 TYR A CA 1
ATOM 608 C C . TYR A 1 76 ? 1.229 -7.195 0.57 1 97.75 76 TYR A C 1
ATOM 610 O O . TYR A 1 76 ? 2.023 -6.266 0.737 1 97.75 76 TYR A O 1
ATOM 618 N N . PHE A 1 77 ? 0.557 -7.391 -0.544 1 95.69 77 PHE A N 1
ATOM 619 C CA . PHE A 1 77 ? 0.775 -6.422 -1.612 1 95.69 77 PHE A CA 1
ATOM 620 C C . PHE A 1 77 ? -0.519 -6.152 -2.371 1 95.69 77 PHE A C 1
ATOM 622 O O . PHE A 1 77 ? -1.446 -6.965 -2.336 1 95.69 77 PHE A O 1
ATOM 629 N N . CYS A 1 78 ? -0.574 -5.027 -2.99 1 94.94 78 CYS A N 1
ATOM 630 C CA . CYS A 1 78 ? -1.638 -4.711 -3.938 1 94.94 78 CYS A CA 1
ATOM 631 C C . CYS A 1 78 ? -1.079 -4.02 -5.176 1 94.94 78 CYS A C 1
ATOM 633 O O . CYS A 1 78 ? -0.071 -3.314 -5.094 1 94.94 78 CYS A O 1
ATOM 635 N N . ILE A 1 79 ? -1.579 -4.324 -6.27 1 92.38 79 ILE A N 1
ATOM 636 C CA . ILE A 1 79 ? -1.407 -3.662 -7.559 1 92.38 79 ILE A CA 1
ATOM 637 C C . ILE A 1 79 ? -2.77 -3.256 -8.117 1 92.38 79 ILE A C 1
ATOM 639 O O . ILE A 1 79 ? -3.59 -4.113 -8.453 1 92.38 79 ILE A O 1
ATOM 643 N N . ASP A 1 80 ? -2.998 -1.964 -8.078 1 91.62 80 ASP A N 1
ATOM 644 C CA . ASP A 1 80 ? -4.348 -1.535 -8.43 1 91.62 80 ASP A CA 1
ATOM 645 C C . ASP A 1 80 ? -4.32 -0.253 -9.258 1 91.62 80 ASP A C 1
ATOM 647 O O . ASP A 1 80 ? -3.344 0.499 -9.219 1 91.62 80 ASP A O 1
ATOM 651 N N . ASP A 1 81 ? -5.344 -0.045 -10.047 1 84.81 81 ASP A N 1
ATOM 652 C CA . ASP A 1 81 ? -5.465 1.166 -10.852 1 84.81 81 ASP A CA 1
ATOM 653 C C . ASP A 1 81 ? -5.953 2.34 -10.008 1 84.81 81 ASP A C 1
ATOM 655 O O . ASP A 1 81 ? -6.137 2.205 -8.797 1 84.81 81 ASP A O 1
ATOM 659 N N . GLU A 1 82 ? -6.07 3.549 -10.539 1 75.88 82 GLU A N 1
ATOM 660 C CA . GLU A 1 82 ? -6.375 4.789 -9.828 1 75.88 82 GLU A CA 1
ATOM 661 C C . GLU A 1 82 ? -7.879 5.035 -9.773 1 75.88 82 GLU A C 1
ATOM 663 O O . GLU A 1 82 ? -8.32 6.094 -9.328 1 75.88 82 GLU A O 1
ATOM 668 N N . ALA A 1 83 ? -8.695 4.027 -10.125 1 76.06 83 ALA A N 1
ATOM 669 C CA . ALA A 1 83 ? -10.133 4.258 -10.234 1 76.06 83 ALA A CA 1
ATOM 670 C C . ALA A 1 83 ? -10.898 3.43 -9.203 1 76.06 83 ALA A C 1
ATOM 672 O O . ALA A 1 83 ? -10.398 2.402 -8.734 1 76.06 83 ALA A O 1
ATOM 673 N N . MET A 1 84 ? -11.953 4.105 -8.719 1 75.81 84 MET A N 1
ATOM 674 C CA . MET A 1 84 ? -12.875 3.328 -7.895 1 75.81 84 MET A CA 1
ATOM 675 C C . MET A 1 84 ? -14.117 2.939 -8.688 1 75.81 84 MET A C 1
ATOM 677 O O . MET A 1 84 ? -14.625 3.732 -9.484 1 75.81 84 MET A O 1
ATOM 681 N N . PRO A 1 85 ? -14.656 1.68 -8.586 1 83 85 PRO A N 1
ATOM 682 C CA . PRO A 1 85 ? -14.141 0.638 -7.691 1 83 85 PRO A CA 1
ATOM 683 C C . PRO A 1 85 ? -12.789 0.09 -8.141 1 83 85 PRO A C 1
ATOM 685 O O . PRO A 1 85 ? -12.539 -0.027 -9.344 1 83 85 PRO A O 1
ATOM 688 N N . VAL A 1 86 ? -11.961 -0.306 -7.223 1 86.69 86 VAL A N 1
ATOM 689 C CA . VAL A 1 86 ? -10.562 -0.646 -7.461 1 86.69 86 VAL A CA 1
ATOM 690 C C . VAL A 1 86 ? -10.477 -1.9 -8.328 1 86.69 86 VAL A C 1
ATOM 692 O O . VAL A 1 86 ? -11.117 -2.91 -8.031 1 86.69 86 VAL A O 1
ATOM 695 N N . LYS A 1 87 ? -9.898 -1.764 -9.445 1 90.75 87 LYS A N 1
ATOM 696 C CA . LYS A 1 87 ? -9.461 -2.918 -10.227 1 90.75 87 LYS A CA 1
ATOM 697 C C . LYS A 1 87 ? -8.016 -3.287 -9.898 1 90.75 87 LYS A C 1
ATOM 699 O O . LYS A 1 87 ? -7.125 -2.432 -9.938 1 90.75 87 LYS A O 1
ATOM 704 N N . GLY A 1 88 ? -7.773 -4.457 -9.477 1 93.44 88 GLY A N 1
ATOM 705 C CA . GLY A 1 88 ? -6.406 -4.816 -9.141 1 93.44 88 GLY A CA 1
ATOM 706 C C . GLY A 1 88 ? -6.297 -6.172 -8.461 1 93.44 88 GLY A C 1
ATOM 707 O O . GLY A 1 88 ? -7.238 -6.965 -8.5 1 93.44 88 GLY A O 1
ATOM 708 N N . VAL A 1 89 ? -5.145 -6.492 -8.023 1 92.44 89 VAL A N 1
ATOM 709 C CA . VAL A 1 89 ? -4.879 -7.758 -7.348 1 92.44 89 VAL A CA 1
ATOM 710 C C . VAL A 1 89 ? -4.273 -7.496 -5.973 1 92.44 89 VAL A C 1
ATOM 712 O O . VAL A 1 89 ? -3.682 -6.438 -5.738 1 92.44 89 VAL A O 1
ATOM 715 N N . LYS A 1 90 ? -4.52 -8.406 -5.066 1 93.69 90 LYS A N 1
ATOM 716 C CA . LYS A 1 90 ? -3.885 -8.453 -3.754 1 93.69 90 LYS A CA 1
ATOM 717 C C . LYS A 1 90 ? -3.26 -9.82 -3.496 1 93.69 90 LYS A C 1
ATOM 719 O O . LYS A 1 90 ? -3.729 -10.836 -4.02 1 93.69 90 LYS A O 1
ATOM 724 N N . GLY A 1 91 ? -2.184 -9.703 -2.729 1 93.75 91 GLY A N 1
ATOM 725 C CA . GLY A 1 91 ? -1.539 -10.984 -2.463 1 93.75 91 GLY A CA 1
ATOM 726 C C . GLY A 1 91 ? -0.618 -10.945 -1.259 1 93.75 91 GLY A C 1
ATOM 727 O O . GLY A 1 91 ? -0.569 -9.953 -0.538 1 93.75 91 GLY A O 1
ATOM 728 N N . LYS A 1 92 ? 0.056 -12.117 -0.993 1 94.06 92 LYS A N 1
ATOM 729 C CA . LYS A 1 92 ? 0.944 -12.289 0.154 1 94.06 92 LYS A CA 1
ATOM 730 C C . LYS A 1 92 ? 2.066 -13.273 -0.158 1 94.06 92 LYS A C 1
ATOM 732 O O . LYS A 1 92 ? 1.94 -14.102 -1.067 1 94.06 92 LYS A O 1
ATOM 737 N N . MET B 1 1 ? -3.824 11.422 10.625 1 83.31 1 MET B N 1
ATOM 738 C CA . MET B 1 1 ? -2.639 10.961 9.906 1 83.31 1 MET B CA 1
ATOM 739 C C . MET B 1 1 ? -1.754 12.141 9.508 1 83.31 1 MET B C 1
ATOM 741 O O . MET B 1 1 ? -2.24 13.258 9.336 1 83.31 1 MET B O 1
ATOM 745 N N . LYS B 1 2 ? -0.471 11.906 9.5 1 88.38 2 LYS B N 1
ATOM 746 C CA . LYS B 1 2 ? 0.449 12.961 9.094 1 88.38 2 LYS B CA 1
ATOM 747 C C . LYS B 1 2 ? 1.412 12.469 8.016 1 88.38 2 LYS B C 1
ATOM 749 O O . LYS B 1 2 ? 1.838 11.312 8.039 1 88.38 2 LYS B O 1
ATOM 754 N N . ILE B 1 3 ? 1.795 13.398 7.148 1 90.88 3 ILE B N 1
ATOM 755 C CA . ILE B 1 3 ? 2.807 13.102 6.145 1 90.88 3 ILE B CA 1
ATOM 756 C C . ILE B 1 3 ? 4.195 13.172 6.773 1 90.88 3 ILE B C 1
ATOM 758 O O . ILE B 1 3 ? 4.531 14.156 7.438 1 90.88 3 ILE B O 1
ATOM 762 N N . ILE B 1 4 ? 4.98 12.195 6.59 1 92.81 4 ILE B N 1
ATOM 763 C CA . ILE B 1 4 ? 6.293 12.188 7.227 1 92.81 4 ILE B CA 1
ATOM 764 C C . ILE B 1 4 ? 7.387 12.25 6.164 1 92.81 4 ILE B C 1
ATOM 766 O O . ILE B 1 4 ? 8.547 12.523 6.477 1 92.81 4 ILE B O 1
ATOM 770 N N . HIS B 1 5 ? 7.062 11.898 4.969 1 92.31 5 HIS B N 1
ATOM 771 C CA . HIS B 1 5 ? 7.988 11.961 3.842 1 92.31 5 HIS B CA 1
ATOM 772 C C . HIS B 1 5 ? 7.266 12.359 2.559 1 92.31 5 HIS B C 1
ATOM 774 O O . HIS B 1 5 ? 6.156 11.898 2.295 1 92.31 5 HIS B O 1
ATOM 780 N N . ALA B 1 6 ? 7.844 13.25 1.814 1 93.5 6 ALA B N 1
ATOM 781 C CA . ALA B 1 6 ? 7.336 13.695 0.519 1 93.5 6 ALA B CA 1
ATOM 782 C C . ALA B 1 6 ? 8.461 13.812 -0.5 1 93.5 6 ALA B C 1
ATOM 784 O O . ALA B 1 6 ? 9.391 14.609 -0.32 1 93.5 6 ALA B O 1
ATOM 785 N N . THR B 1 7 ? 8.359 13.023 -1.537 1 91.38 7 THR B N 1
ATOM 786 C CA . THR B 1 7 ? 9.453 13 -2.498 1 91.38 7 THR B CA 1
ATOM 787 C C . THR B 1 7 ? 8.953 13.352 -3.896 1 91.38 7 THR B C 1
ATOM 789 O O . THR B 1 7 ? 7.906 12.875 -4.328 1 91.38 7 THR B O 1
ATOM 792 N N . PRO B 1 8 ? 9.688 14.172 -4.621 1 88.94 8 PRO B N 1
ATOM 793 C CA . PRO B 1 8 ? 9.352 14.492 -6.008 1 88.94 8 PRO B CA 1
ATOM 794 C C . PRO B 1 8 ? 9.898 13.469 -7 1 88.94 8 PRO B C 1
ATOM 796 O O . PRO B 1 8 ? 9.828 13.68 -8.211 1 88.94 8 PRO B O 1
ATOM 799 N N . GLY B 1 9 ? 10.281 12.32 -6.645 1 81.56 9 GLY B N 1
ATOM 800 C CA . GLY B 1 9 ? 10.938 11.336 -7.492 1 81.56 9 GLY B CA 1
ATOM 801 C C . GLY B 1 9 ? 12.445 11.391 -7.402 1 81.56 9 GLY B C 1
ATOM 802 O O . GLY B 1 9 ? 13.094 10.375 -7.133 1 81.56 9 GLY B O 1
ATOM 803 N N . MET B 1 10 ? 13.023 12.555 -7.656 1 80.94 10 MET B N 1
ATOM 804 C CA . MET B 1 10 ? 14.461 12.797 -7.527 1 80.94 10 MET B CA 1
ATOM 805 C C . MET B 1 10 ? 14.727 14.188 -6.965 1 80.94 10 MET B C 1
ATOM 807 O O . MET B 1 10 ? 13.898 15.086 -7.105 1 80.94 10 MET B O 1
ATOM 811 N N . GLY B 1 11 ? 15.711 14.094 -6.145 1 83.12 11 GLY B N 1
ATOM 812 C CA . GLY B 1 11 ? 16.078 15.398 -5.625 1 83.12 11 GLY B CA 1
ATOM 813 C C . GLY B 1 11 ? 15.633 15.625 -4.191 1 83.12 11 GLY B C 1
ATOM 814 O O . GLY B 1 11 ? 15.484 14.664 -3.428 1 83.12 11 GLY B O 1
ATOM 815 N N . ALA B 1 12 ? 15.539 16.906 -3.836 1 88.56 12 ALA B N 1
ATOM 816 C CA . ALA B 1 12 ? 15.188 17.297 -2.475 1 88.56 12 ALA B CA 1
ATOM 817 C C . ALA B 1 12 ? 13.719 17 -2.178 1 88.56 12 ALA B C 1
ATOM 819 O O . ALA B 1 12 ? 12.898 16.922 -3.094 1 88.56 12 ALA B O 1
ATOM 820 N N . PRO B 1 13 ? 13.445 16.906 -0.904 1 92.19 13 PRO B N 1
ATOM 821 C CA . PRO B 1 13 ? 12.039 16.703 -0.528 1 92.19 13 PRO B CA 1
ATOM 822 C C . PRO B 1 13 ? 11.125 17.797 -1.075 1 92.19 13 PRO B C 1
ATOM 824 O O . PRO B 1 13 ? 11.57 18.922 -1.316 1 92.19 13 PRO B O 1
ATOM 827 N N . MET B 1 14 ? 9.891 17.406 -1.239 1 92.62 14 MET B N 1
ATOM 828 C CA . MET B 1 14 ? 8.906 18.375 -1.732 1 92.62 14 MET B CA 1
ATOM 829 C C . MET B 1 14 ? 8.781 19.547 -0.78 1 92.62 14 MET B C 1
ATOM 831 O O . MET B 1 14 ? 8.797 19.375 0.44 1 92.62 14 MET B O 1
ATOM 835 N N . SER B 1 15 ? 8.68 20.688 -1.4 1 91.06 15 SER B N 1
ATOM 836 C CA . SER B 1 15 ? 8.305 21.859 -0.616 1 91.06 15 SER B CA 1
ATOM 837 C C . SER B 1 15 ? 6.832 21.812 -0.22 1 91.06 15 SER B C 1
ATOM 839 O O . SER B 1 15 ? 6.07 20.984 -0.735 1 91.06 15 SER B O 1
ATOM 841 N N . GLU B 1 16 ? 6.516 22.625 0.753 1 88.06 16 GLU B N 1
ATOM 842 C CA . GLU B 1 16 ? 5.113 22.719 1.15 1 88.06 16 GLU B CA 1
ATOM 843 C C . GLU B 1 16 ? 4.227 23.062 -0.041 1 88.06 16 GLU B C 1
ATOM 845 O O . GLU B 1 16 ? 3.113 22.547 -0.167 1 88.06 16 GLU B O 1
ATOM 850 N N . GLU B 1 17 ? 4.711 23.922 -0.834 1 89.62 17 GLU B N 1
ATOM 851 C CA . GLU B 1 17 ? 3.955 24.344 -2.014 1 89.62 17 GLU B CA 1
ATOM 852 C C . GLU B 1 17 ? 3.783 23.172 -2.99 1 89.62 17 GLU B C 1
ATOM 854 O O . GLU B 1 17 ? 2.703 22.984 -3.551 1 89.62 17 GLU B O 1
ATOM 859 N N . GLU B 1 18 ? 4.793 22.438 -3.184 1 88.06 18 GLU B N 1
ATOM 860 C CA . GLU B 1 18 ? 4.734 21.281 -4.066 1 88.06 18 GLU B CA 1
ATOM 861 C C . GLU B 1 18 ? 3.756 20.234 -3.535 1 88.06 18 GLU B C 1
ATOM 863 O O . GLU B 1 18 ? 3.016 19.625 -4.305 1 88.06 18 GLU B O 1
ATOM 868 N N . LEU B 1 19 ? 3.82 20.062 -2.275 1 87.06 19 LEU B N 1
ATOM 869 C CA . LEU B 1 19 ? 2.936 19.109 -1.621 1 87.06 19 LEU B CA 1
ATOM 870 C C . LEU B 1 19 ? 1.475 19.516 -1.794 1 87.06 19 LEU B C 1
ATOM 872 O O . LEU B 1 19 ? 0.628 18.672 -2.111 1 87.06 19 LEU B O 1
ATOM 876 N N . LYS B 1 20 ? 1.196 20.734 -1.58 1 83.88 20 LYS B N 1
ATOM 877 C CA . LYS B 1 20 ? -0.156 21.266 -1.704 1 83.88 20 LYS B CA 1
ATOM 878 C C . LYS B 1 20 ? -0.686 21.109 -3.125 1 83.88 20 LYS B C 1
ATOM 880 O O . LYS B 1 20 ? -1.896 21 -3.336 1 83.88 20 LYS B O 1
ATOM 885 N N . ASN B 1 21 ? 0.213 21.047 -4.074 1 86.56 21 ASN B N 1
ATOM 886 C CA . ASN B 1 21 ? -0.186 20.875 -5.465 1 86.56 21 ASN B CA 1
ATOM 887 C C . ASN B 1 21 ? -0.319 19.391 -5.828 1 86.56 21 ASN B C 1
ATOM 889 O O . ASN B 1 21 ? -1.198 19.016 -6.605 1 86.56 21 ASN B O 1
ATOM 893 N N . PHE B 1 22 ? 0.535 18.641 -5.289 1 86.44 22 PHE B N 1
ATOM 894 C CA . PHE B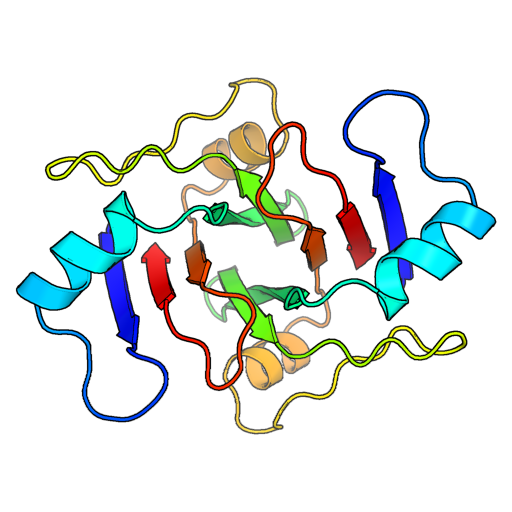 1 22 ? 0.582 17.234 -5.645 1 86.44 22 PHE B CA 1
ATOM 895 C C . PHE B 1 22 ? -0.674 16.516 -5.168 1 86.44 22 PHE B C 1
ATOM 897 O O . PHE B 1 22 ? -1.326 15.805 -5.945 1 86.44 22 PHE B O 1
ATOM 904 N N . LEU B 1 23 ? -1.04 16.625 -3.99 1 85.81 23 LEU B N 1
ATOM 905 C CA . LEU B 1 23 ? -2.068 15.797 -3.369 1 85.81 23 LEU B CA 1
ATOM 906 C C . LEU B 1 23 ? -3.432 16.047 -4.004 1 85.81 23 LEU B C 1
ATOM 908 O O . LEU B 1 23 ? -4.145 15.109 -4.352 1 85.81 23 LEU B O 1
ATOM 912 N N . PRO B 1 24 ? -3.781 17.312 -4.211 1 82.69 24 PRO B N 1
ATOM 913 C CA . PRO B 1 24 ? -5.094 17.547 -4.82 1 82.69 24 PRO B CA 1
ATOM 914 C C . PRO B 1 24 ? -5.148 17.125 -6.285 1 82.69 24 PRO B C 1
ATOM 916 O O . PRO B 1 24 ? -6.23 16.844 -6.809 1 82.69 24 PRO B O 1
ATOM 919 N N . THR B 1 25 ? -4.031 17.062 -6.922 1 82.56 25 THR B N 1
ATOM 920 C CA . THR B 1 25 ? -4.016 16.781 -8.359 1 82.56 25 THR B CA 1
ATOM 921 C C . THR B 1 25 ? -3.799 15.297 -8.617 1 82.56 25 THR B C 1
ATOM 923 O O . THR B 1 25 ? -4.016 14.82 -9.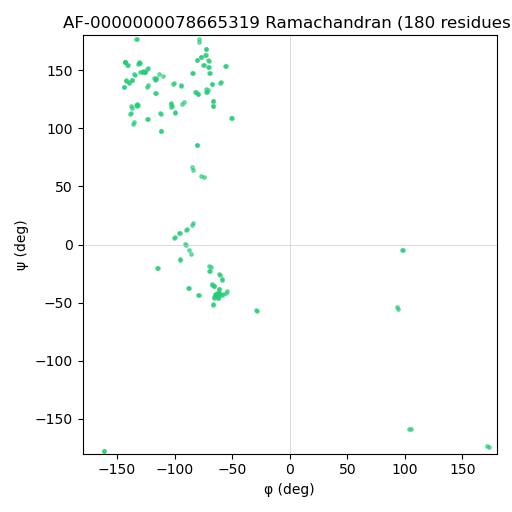734 1 82.56 25 THR B O 1
ATOM 926 N N . SER B 1 26 ? -3.406 14.703 -7.48 1 79.06 26 SER B N 1
ATOM 927 C CA . SER B 1 26 ? -3.156 13.273 -7.633 1 79.06 26 SER B CA 1
ATOM 928 C C . SER B 1 26 ? -4.461 12.492 -7.785 1 79.06 26 SER B C 1
ATOM 930 O O . SER B 1 26 ? -5.438 12.766 -7.086 1 79.06 26 SER B O 1
ATOM 932 N N . LYS B 1 27 ? -4.574 11.594 -8.781 1 77.81 27 LYS B N 1
ATOM 933 C CA . LYS B 1 27 ? -5.719 10.711 -8.992 1 77.81 27 LYS B CA 1
ATOM 934 C C . LYS B 1 27 ? -5.469 9.336 -8.367 1 77.81 27 LYS B C 1
ATOM 936 O O . LYS B 1 27 ? -6.262 8.414 -8.562 1 77.81 27 LYS B O 1
ATOM 941 N N . GLN B 1 28 ? -4.445 9.336 -7.652 1 81.31 28 GLN B N 1
ATOM 942 C CA . GLN B 1 28 ? -4.051 8.031 -7.125 1 81.31 28 GLN B CA 1
ATOM 943 C C . GLN B 1 28 ? -4.812 7.707 -5.844 1 81.31 28 GLN B C 1
ATOM 945 O O . GLN B 1 28 ? -5.133 8.602 -5.059 1 81.31 28 GLN B O 1
ATOM 950 N N . ASN B 1 29 ? -5.031 6.48 -5.719 1 87.44 29 ASN B N 1
ATOM 951 C CA . ASN B 1 29 ? -5.523 5.996 -4.434 1 87.44 29 ASN B CA 1
ATOM 952 C C . ASN B 1 29 ? -4.453 6.082 -3.352 1 87.44 29 ASN B C 1
ATOM 954 O O . ASN B 1 29 ? -3.258 6.133 -3.656 1 87.44 29 ASN B O 1
ATOM 958 N N . CYS B 1 30 ? -4.969 6.207 -2.166 1 92.25 30 CYS B N 1
ATOM 959 C CA . CYS B 1 30 ? -4.105 5.977 -1.014 1 92.25 30 CYS B CA 1
ATOM 960 C C . CYS B 1 30 ? -3.973 4.488 -0.716 1 92.25 30 CYS B C 1
ATOM 962 O O . CYS B 1 30 ? -4.961 3.756 -0.751 1 92.25 30 CYS B O 1
ATOM 964 N N . ARG B 1 31 ? -2.803 4.004 -0.529 1 95.38 31 ARG B N 1
ATOM 965 C CA . ARG B 1 31 ? -2.605 2.65 -0.026 1 95.38 31 ARG B CA 1
ATOM 966 C C . ARG B 1 31 ? -2.295 2.66 1.468 1 95.38 31 ARG B C 1
ATOM 968 O O . ARG B 1 31 ? -1.258 3.176 1.888 1 95.38 31 ARG B O 1
ATOM 975 N N . LEU B 1 32 ? -3.203 2.113 2.203 1 96.75 32 LEU B N 1
ATOM 976 C CA . LEU B 1 32 ? -3.193 2.145 3.66 1 96.75 32 LEU B CA 1
ATOM 977 C C . LEU B 1 32 ? -2.742 0.803 4.23 1 96.75 32 LEU B C 1
ATOM 979 O O . LEU B 1 32 ? -3.395 -0.22 4.012 1 96.75 32 LEU B O 1
ATOM 983 N N . ALA B 1 33 ? -1.658 0.812 4.953 1 98.5 33 ALA B N 1
ATOM 984 C CA . ALA B 1 33 ? -1.167 -0.409 5.586 1 98.5 33 ALA B CA 1
ATOM 985 C C . ALA B 1 33 ? -1.669 -0.521 7.023 1 98.5 33 ALA B C 1
ATOM 987 O O . ALA B 1 33 ? -1.706 0.472 7.754 1 98.5 33 ALA B O 1
ATOM 988 N N . THR B 1 34 ? -2.068 -1.637 7.387 1 98.62 34 THR B N 1
ATOM 989 C CA . THR B 1 34 ? -2.494 -1.991 8.734 1 98.62 34 THR B CA 1
ATOM 990 C C . THR B 1 34 ? -1.865 -3.312 9.172 1 98.62 34 THR B C 1
ATOM 992 O O . THR B 1 34 ? -1.106 -3.924 8.414 1 98.62 34 THR B O 1
ATOM 995 N N . VAL B 1 35 ? -2.139 -3.703 10.422 1 98.56 35 VAL B N 1
ATOM 996 C CA . VAL B 1 35 ? -1.623 -4.969 10.938 1 98.56 35 VAL B CA 1
ATOM 997 C C . VAL B 1 35 ? -2.785 -5.898 11.273 1 98.56 35 VAL B C 1
ATOM 999 O O . VAL B 1 35 ? -3.727 -5.504 11.961 1 98.56 35 VAL B O 1
ATOM 1002 N N . GLU B 1 36 ? -2.67 -7.109 10.766 1 98.31 36 GLU B N 1
ATOM 1003 C CA . GLU B 1 36 ? -3.682 -8.133 11.008 1 98.31 36 GLU B CA 1
ATOM 1004 C C . GLU B 1 36 ? -3.619 -8.648 12.438 1 98.31 36 GLU B C 1
ATOM 1006 O O . GLU B 1 36 ? -2.639 -8.414 13.148 1 98.31 36 GLU B O 1
ATOM 1011 N N . LYS B 1 37 ? -4.633 -9.391 12.828 1 97.5 37 LYS B N 1
ATOM 1012 C CA . LYS B 1 37 ? -4.738 -9.938 14.18 1 97.5 37 LYS B CA 1
ATOM 1013 C C . LYS B 1 37 ? -3.543 -10.836 14.5 1 97.5 37 LYS B C 1
ATOM 1015 O O . LYS B 1 37 ? -3.084 -10.875 15.641 1 97.5 37 LYS B O 1
ATOM 1020 N N . ASP B 1 38 ? -3 -11.445 13.547 1 97.5 38 ASP B N 1
ATOM 1021 C CA . ASP B 1 38 ? -1.894 -12.367 13.773 1 97.5 38 ASP B CA 1
ATOM 1022 C C . ASP B 1 38 ? -0.549 -11.648 13.688 1 97.5 38 ASP B C 1
ATOM 1024 O O . ASP B 1 38 ? 0.506 -12.281 13.789 1 97.5 38 ASP B O 1
ATOM 1028 N N . GLY B 1 39 ? -0.594 -10.375 13.43 1 97.44 39 GLY B N 1
ATOM 1029 C CA . GLY B 1 39 ? 0.625 -9.586 13.398 1 97.44 39 GLY B CA 1
ATOM 1030 C C . GLY B 1 39 ? 1.155 -9.375 11.992 1 97.44 39 GLY B C 1
ATOM 1031 O O . GLY B 1 39 ? 2.125 -8.641 11.789 1 97.44 39 GLY B O 1
ATOM 1032 N N . ASP B 1 40 ? 0.515 -9.992 11.031 1 98 40 ASP B N 1
ATOM 1033 C CA . ASP B 1 40 ? 0.937 -9.828 9.641 1 98 40 ASP B CA 1
ATOM 1034 C C . ASP B 1 40 ? 0.518 -8.461 9.102 1 98 40 ASP B C 1
ATOM 1036 O O . ASP B 1 40 ? -0.458 -7.875 9.57 1 98 40 ASP B O 1
ATOM 1040 N N . PRO B 1 41 ? 1.223 -7.98 8.125 1 98.56 41 PRO B N 1
ATOM 1041 C CA . PRO B 1 41 ? 0.801 -6.73 7.492 1 98.56 41 PRO B CA 1
ATOM 1042 C C . PRO B 1 41 ? -0.375 -6.918 6.535 1 98.56 41 PRO B C 1
ATOM 1044 O O . PRO B 1 41 ? -0.692 -8.047 6.156 1 98.56 41 PRO B O 1
ATOM 1047 N N . ASN B 1 42 ? -1.041 -5.906 6.219 1 98.62 42 ASN B N 1
ATOM 1048 C CA . ASN B 1 42 ? -2.029 -5.789 5.152 1 98.62 42 ASN B CA 1
ATOM 1049 C C . ASN B 1 42 ? -1.972 -4.422 4.477 1 98.62 42 ASN B C 1
ATOM 1051 O O . ASN B 1 42 ? -1.479 -3.457 5.066 1 98.62 42 ASN B O 1
ATOM 1055 N N . VAL B 1 43 ? -2.424 -4.301 3.281 1 98.12 43 VAL B N 1
ATOM 1056 C CA . VAL B 1 43 ? -2.475 -3.025 2.578 1 98.12 43 VAL B CA 1
ATOM 1057 C C . VAL B 1 43 ? -3.783 -2.918 1.797 1 98.12 43 VAL B C 1
ATOM 1059 O O . VAL B 1 43 ? -4.219 -3.885 1.166 1 98.12 43 VAL B O 1
ATOM 1062 N N . HIS B 1 44 ? -4.359 -1.74 1.812 1 95.56 44 HIS B N 1
ATOM 1063 C CA . HIS B 1 44 ? -5.695 -1.489 1.281 1 95.56 44 HIS B CA 1
ATOM 1064 C C . HIS B 1 44 ? -5.715 -0.237 0.411 1 95.56 44 HIS B C 1
ATOM 1066 O O . HIS B 1 44 ? -5.371 0.853 0.876 1 95.56 44 HIS B O 1
ATOM 1072 N N . PRO B 1 45 ? -6.074 -0.414 -0.837 1 93.38 45 PRO B N 1
ATOM 1073 C CA . PRO B 1 45 ? -6.383 0.819 -1.566 1 93.38 45 PRO B CA 1
ATOM 1074 C C . PRO B 1 45 ? -7.633 1.519 -1.042 1 93.38 45 PRO B C 1
ATOM 1076 O O . PRO B 1 45 ? -8.688 0.892 -0.916 1 93.38 45 PRO B O 1
ATOM 1079 N N . VAL B 1 46 ? -7.516 2.791 -0.636 1 91.25 46 VAL B N 1
ATOM 1080 C CA . VAL B 1 46 ? -8.648 3.576 -0.156 1 91.25 46 VAL B CA 1
ATOM 1081 C C . VAL B 1 46 ? -8.664 4.934 -0.855 1 91.25 46 VAL B C 1
ATOM 1083 O O . VAL B 1 46 ? -7.633 5.418 -1.318 1 91.25 46 VAL B O 1
ATOM 1086 N N . TRP B 1 47 ? -9.805 5.488 -0.884 1 85.25 47 TRP B N 1
ATOM 1087 C CA . TRP B 1 47 ? -9.914 6.824 -1.458 1 85.25 47 TRP B CA 1
ATOM 1088 C C . TRP B 1 47 ? -9.305 7.867 -0.53 1 85.25 47 TRP B C 1
ATOM 1090 O O . TRP B 1 47 ? -9.484 7.801 0.689 1 85.25 47 TRP B O 1
ATOM 1100 N N . TYR B 1 48 ? -8.531 8.695 -1.165 1 80.06 48 TYR B N 1
ATOM 1101 C CA . TYR B 1 48 ? -7.98 9.828 -0.429 1 80.06 48 TYR B CA 1
ATOM 1102 C C . TYR B 1 48 ? -8.578 11.141 -0.92 1 80.06 48 TYR B C 1
ATOM 1104 O O . TYR B 1 48 ? -8.125 11.703 -1.917 1 80.06 48 TYR B O 1
ATOM 1112 N N . PRO B 1 49 ? -9.617 11.625 -0.161 1 75.62 49 PRO B N 1
ATOM 1113 C CA . PRO B 1 49 ? -10.141 12.938 -0.529 1 75.62 49 PRO B CA 1
ATOM 1114 C C . PRO B 1 49 ? -9.281 14.086 0.004 1 75.62 49 PRO B C 1
ATOM 1116 O O . PRO B 1 49 ? -9.414 14.469 1.169 1 75.62 49 PRO B O 1
ATOM 1119 N N . TYR B 1 50 ? -8.266 14.414 -0.778 1 69.75 50 TYR B N 1
ATOM 1120 C CA . TYR B 1 50 ? -7.391 15.461 -0.279 1 69.75 50 TYR B CA 1
ATOM 1121 C C . TYR B 1 50 ? -8.195 16.688 0.141 1 69.75 50 TYR B C 1
ATOM 1123 O O . TYR B 1 50 ? -8.969 17.234 -0.65 1 69.75 50 TYR B O 1
ATOM 1131 N N . GLU B 1 51 ? -8.219 16.859 1.479 1 68.25 51 GLU B N 1
ATOM 1132 C CA . GLU B 1 51 ? -8.664 18.141 2.031 1 68.25 51 GLU B CA 1
ATOM 1133 C C . GLU B 1 51 ? -7.512 18.875 2.719 1 68.25 51 GLU B C 1
ATOM 1135 O O . GLU B 1 51 ? -6.773 18.281 3.506 1 68.25 51 GLU B O 1
ATOM 1140 N N . PRO B 1 52 ? -7.137 20.031 2.072 1 58.91 52 PRO B N 1
ATOM 1141 C CA . PRO B 1 52 ? -5.992 20.781 2.592 1 58.91 52 PRO B CA 1
ATOM 1142 C C . PRO B 1 52 ? -5.805 20.609 4.098 1 58.91 52 PRO B C 1
ATOM 1144 O O . PRO B 1 52 ? -4.672 20.469 4.57 1 58.91 52 PRO B O 1
ATOM 1147 N N . LEU B 1 53 ? -6.77 20.891 4.879 1 54 53 LEU B N 1
ATOM 1148 C CA . LEU B 1 53 ? -6.594 21.031 6.32 1 54 53 LEU B CA 1
ATOM 1149 C C . LEU B 1 53 ? -6.707 19.672 7.008 1 54 53 LEU B C 1
ATOM 1151 O O . LEU B 1 53 ? -6.438 19.562 8.203 1 54 53 LEU B O 1
ATOM 1155 N N . HIS B 1 54 ? -7.121 18.656 6.141 1 61.81 54 HIS B N 1
ATOM 1156 C CA . HIS B 1 54 ? -7.359 17.422 6.879 1 61.81 54 HIS B CA 1
ATOM 1157 C C . HIS B 1 54 ? -6.809 16.219 6.121 1 61.81 54 HIS B C 1
ATOM 1159 O O . HIS B 1 54 ? -7.078 16.047 4.93 1 61.81 54 HIS B O 1
ATOM 1165 N N . ASN B 1 55 ? -5.785 15.609 6.711 1 70.25 55 ASN B N 1
ATOM 1166 C CA . ASN B 1 55 ? -5.273 14.32 6.238 1 70.25 55 ASN B CA 1
ATOM 1167 C C . ASN B 1 55 ? -6.066 13.156 6.82 1 70.25 55 ASN B C 1
ATOM 1169 O O . ASN B 1 55 ? -5.629 12.516 7.777 1 70.25 55 ASN B O 1
ATOM 1173 N N . LYS B 1 56 ? -7.414 13.164 6.305 1 79 56 LYS B N 1
ATOM 1174 C CA . LYS B 1 56 ? -8.289 12.109 6.812 1 79 56 LYS B CA 1
ATOM 1175 C C . LYS B 1 56 ? -8.672 11.133 5.707 1 79 56 LYS B C 1
ATOM 1177 O O . LYS B 1 56 ? -8.727 11.508 4.531 1 79 56 LYS B O 1
ATOM 1182 N N . ILE B 1 57 ? -8.828 9.906 6.117 1 82.75 57 ILE B N 1
ATOM 1183 C CA . ILE B 1 57 ? -9.406 8.891 5.246 1 82.75 57 ILE B CA 1
ATOM 1184 C C . ILE B 1 57 ? -10.695 8.359 5.859 1 82.75 57 ILE B C 1
ATOM 1186 O O . ILE B 1 57 ? -10.836 8.32 7.082 1 82.75 57 ILE B O 1
ATOM 1190 N N . TYR B 1 58 ? -11.633 8.094 4.961 1 83.56 58 TYR B N 1
ATOM 1191 C CA . TYR B 1 58 ? -12.898 7.516 5.391 1 83.56 58 TYR B CA 1
ATOM 1192 C C . TYR B 1 58 ? -12.961 6.023 5.074 1 83.56 58 TYR B C 1
ATOM 1194 O O . TYR B 1 58 ? -12.734 5.617 3.934 1 83.56 58 TYR B O 1
ATOM 1202 N N . ILE B 1 59 ? -13.148 5.246 6.098 1 87.81 59 ILE B N 1
ATOM 1203 C CA . ILE B 1 59 ? -13.219 3.805 5.879 1 87.81 59 ILE B CA 1
ATOM 1204 C C . ILE B 1 59 ? -14.508 3.254 6.48 1 87.81 59 ILE B C 1
ATOM 1206 O O . ILE B 1 59 ? -15.039 3.807 7.449 1 87.81 59 ILE B O 1
ATOM 1210 N N . ASN B 1 60 ? -14.992 2.273 5.883 1 91.69 60 ASN B N 1
ATOM 1211 C CA . ASN B 1 60 ? -16.156 1.582 6.426 1 91.69 60 ASN B CA 1
ATOM 1212 C C . ASN B 1 60 ? -15.828 0.863 7.73 1 91.69 60 ASN B C 1
ATOM 1214 O O . ASN B 1 60 ? -14.828 0.143 7.812 1 91.69 60 ASN B O 1
ATOM 1218 N N . ASN B 1 61 ? -16.734 0.972 8.625 1 93.31 61 ASN B N 1
ATOM 1219 C CA . ASN B 1 61 ? -16.5 0.435 9.961 1 93.31 61 ASN B CA 1
ATOM 1220 C C . ASN B 1 61 ? -16.484 -1.091 9.953 1 93.31 61 ASN B C 1
ATOM 1222 O O . ASN B 1 61 ? -15.914 -1.71 10.867 1 93.31 61 ASN B O 1
ATOM 1226 N N . ASP B 1 62 ? -17 -1.672 8.977 1 94.5 62 ASP B N 1
ATOM 1227 C CA . ASP B 1 62 ? -17.094 -3.129 8.938 1 94.5 62 ASP B CA 1
ATOM 1228 C C . ASP B 1 62 ? -15.984 -3.723 8.07 1 94.5 62 ASP B C 1
ATOM 1230 O O . ASP B 1 62 ? -15.945 -4.934 7.852 1 94.5 62 ASP B O 1
ATOM 1234 N N . SER B 1 63 ? -15.18 -2.92 7.676 1 95.19 63 SER B N 1
ATOM 1235 C CA . SER B 1 63 ? -14.102 -3.391 6.816 1 95.19 63 SER B CA 1
ATOM 1236 C C . SER B 1 63 ? -12.984 -4.031 7.637 1 95.19 63 SER B C 1
ATOM 1238 O O . SER B 1 63 ? -12.836 -3.746 8.828 1 95.19 63 SER B O 1
ATOM 1240 N N . ARG B 1 64 ? -12.227 -4.84 6.98 1 95.38 64 ARG B N 1
ATOM 1241 C CA . ARG B 1 64 ? -11.047 -5.449 7.59 1 95.38 64 ARG B CA 1
ATOM 1242 C C . ARG B 1 64 ? -10.078 -4.387 8.086 1 95.38 64 ARG B C 1
ATOM 1244 O O . ARG B 1 64 ? -9.531 -4.504 9.188 1 95.38 64 ARG B O 1
ATOM 1251 N N . LYS B 1 65 ? -9.844 -3.352 7.328 1 96.56 65 LYS B N 1
ATOM 1252 C CA . LYS B 1 65 ? -8.938 -2.279 7.734 1 96.56 65 LYS B CA 1
ATOM 1253 C C . LYS B 1 65 ? -9.438 -1.588 9 1 96.56 65 LYS B C 1
ATOM 1255 O O . LYS B 1 65 ? -8.641 -1.248 9.883 1 96.56 65 LYS B O 1
ATOM 1260 N N . ALA B 1 66 ? -10.719 -1.414 9.109 1 96.62 66 ALA B N 1
ATOM 1261 C CA . ALA B 1 66 ? -11.273 -0.799 10.312 1 96.62 66 ALA B CA 1
ATOM 1262 C C . ALA B 1 66 ? -11.047 -1.682 11.531 1 96.62 66 ALA B C 1
ATOM 1264 O O . ALA B 1 66 ? -10.672 -1.188 12.602 1 96.62 66 ALA B O 1
ATOM 1265 N N . MET B 1 67 ? -11.266 -2.971 11.367 1 97.69 67 MET B N 1
ATOM 1266 C CA . MET B 1 67 ? -11.039 -3.916 12.453 1 97.69 67 MET B CA 1
ATOM 1267 C C . MET B 1 67 ? -9.578 -3.924 12.883 1 97.69 67 MET B C 1
ATOM 1269 O O . MET B 1 67 ? -9.273 -3.939 14.078 1 97.69 67 MET B O 1
ATOM 1273 N N . ASN B 1 68 ? -8.75 -3.881 11.93 1 98.25 68 ASN B N 1
ATOM 1274 C CA . ASN B 1 68 ? -7.324 -3.846 12.219 1 98.25 68 ASN B CA 1
ATOM 1275 C C . ASN B 1 68 ? -6.945 -2.598 13.008 1 98.25 68 ASN B C 1
ATOM 1277 O O . ASN B 1 68 ? -6.207 -2.68 13.992 1 98.25 68 ASN B O 1
ATOM 1281 N N . ILE B 1 69 ? -7.461 -1.471 12.609 1 97.06 69 ILE B N 1
ATOM 1282 C CA . ILE B 1 69 ? -7.121 -0.19 13.219 1 97.06 69 ILE B CA 1
ATOM 1283 C C . ILE B 1 69 ? -7.648 -0.143 14.648 1 97.06 69 ILE B C 1
ATOM 1285 O O . ILE B 1 69 ? -6.996 0.402 15.547 1 97.06 69 ILE B O 1
ATOM 1289 N N . ARG B 1 70 ? -8.758 -0.749 14.883 1 96.62 70 ARG B N 1
ATOM 1290 C CA . ARG B 1 70 ? -9.32 -0.809 16.234 1 96.62 70 ARG B CA 1
ATOM 1291 C C . ARG B 1 70 ? -8.43 -1.627 17.156 1 96.62 70 ARG B C 1
ATOM 1293 O O . ARG B 1 70 ? -8.289 -1.299 18.344 1 96.62 70 ARG B O 1
ATOM 1300 N N . ARG B 1 71 ? -7.859 -2.623 16.641 1 97.12 71 ARG B N 1
ATOM 1301 C CA . ARG B 1 71 ? -7.02 -3.512 17.422 1 97.12 71 ARG B CA 1
ATOM 1302 C C . ARG B 1 71 ? -5.641 -2.902 17.656 1 97.12 71 ARG B C 1
ATOM 1304 O O . ARG B 1 71 ? -5.078 -3.014 18.75 1 97.12 71 ARG B O 1
ATOM 1311 N N . ARG B 1 72 ? -5.098 -2.328 16.578 1 96.88 72 ARG B N 1
ATOM 1312 C CA . ARG B 1 72 ? -3.818 -1.628 16.625 1 96.88 72 ARG B CA 1
ATOM 1313 C C . ARG B 1 72 ? -3.885 -0.312 15.859 1 96.88 72 ARG B C 1
ATOM 1315 O O . ARG B 1 72 ? -3.803 -0.3 14.625 1 96.88 72 ARG B O 1
ATOM 1322 N N . ASP B 1 73 ? -3.967 0.687 16.625 1 95.88 73 ASP B N 1
ATOM 1323 C CA . ASP B 1 73 ? -4.133 2.016 16.047 1 95.88 73 ASP B CA 1
ATOM 1324 C C . ASP B 1 73 ? -2.824 2.52 15.438 1 95.88 73 ASP B C 1
ATOM 1326 O O . ASP B 1 73 ? -2.275 3.527 15.891 1 95.88 73 ASP B O 1
ATOM 1330 N N . ALA B 1 74 ? -2.316 1.826 14.562 1 96.81 74 ALA B N 1
ATOM 1331 C CA . ALA B 1 74 ? -1.117 2.148 13.789 1 96.81 74 ALA B CA 1
ATOM 1332 C C . ALA B 1 74 ? -1.347 1.927 12.297 1 96.81 74 ALA B C 1
ATOM 1334 O O . ALA B 1 74 ? -1.761 0.843 11.883 1 96.81 74 ALA B O 1
ATOM 1335 N N . VAL B 1 75 ? -1.177 3.01 11.586 1 97.31 75 VAL B N 1
ATOM 1336 C CA . VAL B 1 75 ? -1.312 2.912 10.141 1 97.31 75 VAL B CA 1
ATOM 1337 C C . VAL B 1 75 ? -0.106 3.559 9.461 1 97.31 75 VAL B C 1
ATOM 1339 O O . VAL B 1 75 ? 0.593 4.371 10.07 1 97.31 75 VAL B O 1
ATOM 1342 N N . TYR B 1 76 ? 0.184 3.178 8.289 1 97.75 76 TYR B N 1
ATOM 1343 C CA . TYR B 1 76 ? 1.109 3.801 7.352 1 97.75 76 TYR B CA 1
ATOM 1344 C C . TYR B 1 76 ? 0.497 3.889 5.957 1 97.75 76 TYR B C 1
ATOM 1346 O O . TYR B 1 76 ? -0.332 3.055 5.586 1 97.75 76 TYR B O 1
ATOM 1354 N N . PHE B 1 77 ? 0.826 4.949 5.254 1 95.81 77 PHE B N 1
ATOM 1355 C CA . PHE B 1 77 ? 0.178 5.098 3.955 1 95.81 77 PHE B CA 1
ATOM 1356 C C . PHE B 1 77 ? 1.146 5.676 2.93 1 95.81 77 PHE B C 1
ATOM 1358 O O . PHE B 1 77 ? 2.145 6.297 3.293 1 95.81 77 PHE B O 1
ATOM 1365 N N . CYS B 1 78 ? 0.875 5.43 1.702 1 95 78 CYS B N 1
ATOM 1366 C CA . CYS B 1 78 ? 1.564 6.086 0.598 1 95 78 CYS B CA 1
ATOM 1367 C C . CYS B 1 78 ? 0.582 6.496 -0.493 1 95 78 CYS B C 1
ATOM 1369 O O . CYS B 1 78 ? -0.445 5.844 -0.686 1 95 78 CYS B O 1
ATOM 1371 N N . ILE B 1 79 ? 0.786 7.586 -1.061 1 92.56 79 ILE B N 1
ATOM 1372 C CA . ILE B 1 79 ? 0.161 8.109 -2.271 1 92.56 79 ILE B CA 1
ATOM 1373 C C . ILE B 1 79 ? 1.236 8.453 -3.299 1 92.56 79 ILE B C 1
ATOM 1375 O O . ILE B 1 79 ? 2.031 9.367 -3.09 1 92.56 79 ILE B O 1
ATOM 1379 N N . ASP B 1 80 ? 1.281 7.625 -4.316 1 91.62 80 ASP B N 1
ATOM 1380 C CA . ASP B 1 80 ? 2.4 7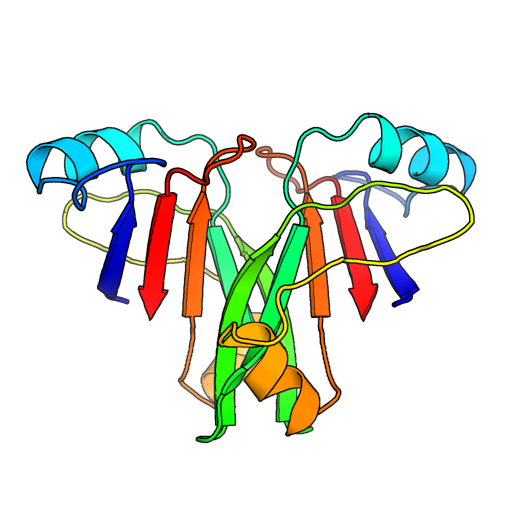.801 -5.238 1 91.62 80 ASP B CA 1
ATOM 1381 C C . ASP B 1 80 ? 1.959 7.594 -6.684 1 91.62 80 ASP B C 1
ATOM 1383 O O . ASP B 1 80 ? 0.945 6.945 -6.941 1 91.62 80 ASP B O 1
ATOM 1387 N N . ASP B 1 81 ? 2.674 8.195 -7.613 1 85.06 81 ASP B N 1
ATOM 1388 C CA . ASP B 1 81 ? 2.391 8.039 -9.039 1 85.06 81 ASP B CA 1
ATOM 1389 C C . ASP B 1 81 ? 2.936 6.715 -9.562 1 85.06 81 ASP B C 1
ATOM 1391 O O . ASP B 1 81 ? 3.5 5.926 -8.805 1 85.06 81 ASP B O 1
ATOM 1395 N N . GLU B 1 82 ? 2.693 6.332 -10.805 1 75.56 82 GLU B N 1
ATOM 1396 C CA . GLU B 1 82 ? 3.016 5.039 -11.398 1 75.56 82 GLU B CA 1
ATOM 1397 C C . GLU B 1 82 ? 4.418 5.043 -12 1 75.56 82 GLU B C 1
ATOM 1399 O O . GLU B 1 82 ? 4.809 4.098 -12.688 1 75.56 82 GLU B O 1
ATOM 1404 N N . ALA B 1 83 ? 5.215 6.055 -11.68 1 75.62 83 ALA B N 1
ATOM 1405 C CA . ALA B 1 83 ? 6.508 6.184 -12.344 1 75.62 83 ALA B CA 1
ATOM 1406 C C . ALA B 1 83 ? 7.656 6.062 -11.344 1 75.62 83 ALA B C 1
ATOM 1408 O O . ALA B 1 83 ? 7.477 6.324 -10.148 1 75.62 83 ALA B O 1
ATOM 1409 N N . MET B 1 84 ? 8.688 5.387 -11.867 1 75.81 84 MET B N 1
ATOM 1410 C CA . MET B 1 84 ? 9.914 5.398 -11.078 1 75.81 84 MET B CA 1
ATOM 1411 C C . MET B 1 84 ? 10.906 6.414 -11.625 1 75.81 84 MET B C 1
ATOM 1413 O O . MET B 1 84 ? 11.031 6.57 -1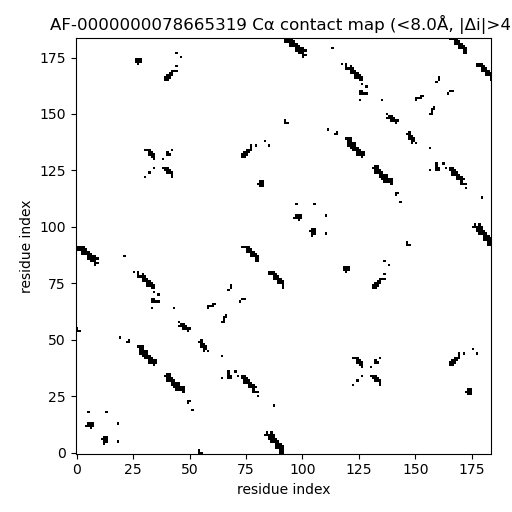2.844 1 75.81 84 MET B O 1
ATOM 1417 N N . PRO B 1 85 ? 11.625 7.195 -10.797 1 83.5 85 PRO B N 1
ATOM 1418 C CA . PRO B 1 85 ? 11.562 7.133 -9.336 1 83.5 85 PRO B CA 1
ATOM 1419 C C . PRO B 1 85 ? 10.234 7.645 -8.781 1 83.5 85 PRO B C 1
ATOM 1421 O O . PRO B 1 85 ? 9.656 8.594 -9.328 1 83.5 85 PRO B O 1
ATOM 1424 N N . VAL B 1 86 ? 9.773 7.109 -7.699 1 86.44 86 VAL B N 1
ATOM 1425 C CA . VAL B 1 86 ? 8.438 7.32 -7.16 1 86.44 86 VAL B CA 1
ATOM 1426 C C . VAL B 1 86 ? 8.281 8.766 -6.699 1 86.44 86 VAL B C 1
ATOM 1428 O O . VAL B 1 86 ? 9.117 9.281 -5.949 1 86.44 86 VAL B O 1
ATOM 1431 N N . LYS B 1 87 ? 7.391 9.438 -7.277 1 91 87 LYS B N 1
ATOM 1432 C CA . LYS B 1 87 ? 6.922 10.711 -6.734 1 91 87 LYS B CA 1
ATOM 1433 C C . LYS B 1 87 ? 5.691 10.516 -5.852 1 91 87 LYS B C 1
ATOM 1435 O O . LYS B 1 87 ? 4.719 9.883 -6.266 1 91 87 LYS B O 1
ATOM 1440 N N . GLY B 1 88 ? 5.758 10.891 -4.648 1 93.31 88 GLY B N 1
ATOM 1441 C CA . GLY B 1 88 ? 4.609 10.688 -3.779 1 93.31 88 GLY B CA 1
ATOM 1442 C C . GLY B 1 88 ? 4.887 11.039 -2.328 1 93.31 88 GLY B C 1
ATOM 1443 O O . GLY B 1 88 ? 5.883 11.703 -2.025 1 93.31 88 GLY B O 1
ATOM 1444 N N . VAL B 1 89 ? 3.955 10.766 -1.496 1 92.5 89 VAL B N 1
ATOM 1445 C CA . VAL B 1 89 ? 4.07 11.039 -0.067 1 92.5 89 VAL B CA 1
ATOM 1446 C C . VAL B 1 89 ? 3.859 9.742 0.721 1 92.5 89 VAL B C 1
ATOM 1448 O O . VAL B 1 89 ? 3.221 8.812 0.233 1 92.5 89 VAL B O 1
ATOM 1451 N N . LYS B 1 90 ? 4.469 9.688 1.878 1 93.69 90 LYS B N 1
ATOM 1452 C CA . LYS B 1 90 ? 4.246 8.648 2.873 1 93.69 90 LYS B CA 1
ATOM 1453 C C . LYS B 1 90 ? 3.916 9.25 4.238 1 93.69 90 LYS B C 1
ATOM 1455 O O . LYS B 1 90 ? 4.348 10.359 4.551 1 93.69 90 LYS B O 1
ATOM 1460 N N . GLY B 1 91 ? 3.107 8.445 4.914 1 93.75 91 GLY B N 1
ATOM 1461 C CA . GLY B 1 91 ? 2.746 8.984 6.215 1 93.75 91 GLY B CA 1
ATOM 1462 C C . GLY B 1 91 ? 2.215 7.926 7.168 1 93.75 91 GLY B C 1
ATOM 1463 O O . GLY B 1 91 ? 2.246 6.73 6.859 1 93.75 91 GLY B O 1
ATOM 1464 N N . LYS B 1 92 ? 1.803 8.383 8.406 1 94.12 92 LYS B N 1
ATOM 1465 C CA . LYS B 1 92 ? 1.308 7.508 9.461 1 94.12 92 LYS B CA 1
ATOM 1466 C C . LYS B 1 92 ? 0.281 8.227 10.336 1 94.12 92 LYS B C 1
ATOM 1468 O O . LYS B 1 92 ? 0.248 9.461 10.375 1 94.12 92 LYS B O 1
#

InterPro domains:
  IPR011576 Pyridoxamine 5'-phosphate oxidase, N-terminal [PF01243] (16-84)
  IPR012349 FMN-binding split barrel [G3DSA:2.30.110.10] (5-91)
  IPR052019 F420H(2)-dependent biliverdin reductase/Heme oxygenase [PTHR35176] (14-84)

Foldseek 3Di:
DDWDFFPQQDDDGDDPVRVVPDPQPAPFFKWKWFAAPVGHIDIDGFHANDDPVDRDGDDDCPDRRNVRCVVPVDMKIWRWDPDHVTGTTIDD/DDWDFFPQQDDDGDDPVRVVVDPQPAPFFKWKWFAAPVGHIDIDGFHAPDDPVDRDGDDDCPDRRNVRCVVPVDMKIWRWDPDHVTGTTIDD

Radius of gyration: 15.76 Å; Cα contacts (8 Å, |Δi|>4): 392; chains: 2; bounding box: 38×42×37 Å

Sequence (184 aa):
MKIIHATPGMGAPMSEEELKNFLPTSKQNCRLATVEKDGDPNVHPVWYPYEPLHNKIYINNDSRKAMNIRRRDAVYFCIDDEAMPVKGVKGKMKIIHATPGMGAPMSEEELKNFLPTSKQNCRLATVEKDGDPNVHPVWYPYEPLHNKIYINNDSRKAMNIRRRDAVYFCIDDEAMPVKGVKGK

Solvent-accessible surface area (backbone atoms only — not comparable to full-atom values): 9976 Å² total; per-residue (Å²): 94,46,77,76,44,42,39,63,36,66,81,64,65,50,48,73,68,52,46,65,51,44,55,68,68,49,64,46,40,26,38,41,10,28,32,42,96,86,61,38,26,32,54,39,82,39,68,56,66,68,37,95,93,40,65,57,73,80,74,58,77,84,36,71,68,40,52,22,37,73,75,41,85,40,50,14,31,34,37,51,58,60,48,84,60,56,28,33,39,31,29,65,92,46,77,76,44,41,38,62,36,67,80,66,64,50,48,73,67,51,48,66,51,47,55,69,67,49,64,47,40,28,38,40,10,28,31,42,97,86,62,39,26,32,55,39,82,40,66,55,65,69,38,96,92,40,65,57,73,80,74,58,78,85,35,70,68,41,52,22,36,73,76,41,85,41,50,12,29,35,38,51,56,58,47,86,58,56,28,33,38,32,30,64

Nearest PDB structures (foldseek):
  1rfe-assembly1_A  TM=7.889E-01  e=6.069E-04  Mycobacterium tuberculosis H37Rv
  3f7e-assembly1_B  TM=7.582E-01  e=6.980E-03  Mycolicibacterium smegmatis
  3tgv-assembly2_D  TM=7.730E-01  e=3.425E-02  Vibrio cholerae O395
  2fg9-assembly1_A  TM=7.761E-01  e=7.167E-02  Bacteroides thetaiotaomicron VPI-5482
  5bnc-assembly1_B  TM=7.327E-01  e=1.417E-01  Mycolicibacterium smegmatis MC2 155

pLDDT: mean 88.72, std 9.31, range [54.0, 98.62]

Secondary structure (DSSP, 8-state):
--EEEEEESSSSPPPHHHHHHHHHH--PPEEEEEE-TTS-EEEEEE----BTTB------TTSHHHHHHHH----EEEEE-SSSSPEEEEE-/--EEEEEESSSSPPPHHHHHHHHHH--PPEEEEEE-TTS-EEEEEE----BTTB------TTSHHHHHHHH----EEEEE-SSSSPEEEEE-

Organism: Nitrososphaera gargensis (strain Ga9.2) (NCBI:txid1237085)